Protein 8DJ2 (pdb70)

Structure (mmCIF, N/CA/C/O backbone):
data_8DJ2
#
_entry.id   8DJ2
#
_cell.length_a   91.050
_cell.length_b   91.050
_cell.length_c   88.752
_cell.angle_alpha   90.000
_cell.angle_beta   90.000
_cell.angle_gamma   90.000
#
_symmetry.space_group_name_H-M   'P 43 21 2'
#
loop_
_entity.id
_entity.type
_entity.pdbx_description
1 polymer Adhesin
2 non-polymer GLYCEROL
3 non-polymer 'CALCIUM ION'
4 water water
#
loop_
_atom_site.group_PDB
_atom_site.id
_atom_site.type_symbol
_atom_site.label_atom_id
_atom_site.label_alt_id
_atom_site.label_comp_id
_atom_site.label_asym_id
_atom_site.label_entity_id
_atom_site.label_seq_id
_atom_site.pdbx_PDB_ins_code
_atom_site.Cartn_x
_atom_site.Cartn_y
_atom_site.Cartn_z
_atom_site.occupancy
_atom_site.B_iso_or_equiv
_atom_site.auth_seq_id
_atom_site.auth_comp_id
_atom_site.auth_asym_id
_atom_site.auth_atom_id
_atom_site.pdbx_PDB_model_num
ATOM 1 N N . PRO A 1 9 ? 2.886 48.965 20.935 1.000 54.320 772 PRO A N 1
ATOM 2 C CA . PRO A 1 9 ? 3.335 48.038 19.882 1.000 49.700 772 PRO A CA 1
ATOM 3 C C . PRO A 1 9 ? 2.852 46.614 20.150 1.000 44.048 772 PRO A C 1
ATOM 4 O O . PRO A 1 9 ? 3.189 46.026 21.176 1.000 49.936 772 PRO A O 1
ATOM 8 N N . LYS A 1 10 ? 2.052 46.081 19.220 1.000 46.152 773 LYS A N 1
ATOM 9 C CA . LYS A 1 10 ? 1.599 44.702 19.284 1.000 51.013 773 LYS A CA 1
ATOM 10 C C . LYS A 1 10 ? 1.665 44.112 17.879 1.000 47.153 773 LYS A C 1
ATOM 11 O O . LYS A 1 10 ? 0.975 44.560 16.965 1.000 47.076 773 LYS A O 1
ATOM 17 N N . GLY A 1 11 ? 2.537 43.116 17.720 1.000 43.011 774 GLY A N 1
ATOM 18 C CA . GLY A 1 11 ? 2.819 42.546 16.414 1.000 44.517 774 GLY A CA 1
ATOM 19 C C . GLY A 1 11 ? 2.439 41.070 16.347 1.000 45.066 774 GLY A C 1
ATOM 20 O O . GLY A 1 11 ? 1.844 40.529 17.279 1.000 43.957 774 GLY A O 1
ATOM 21 N N . LYS A 1 12 ? 2.766 40.450 15.213 1.000 38.807 775 LYS A N 1
ATOM 22 C CA . LYS A 1 12 ? 2.509 39.036 15.011 1.000 38.962 775 LYS A CA 1
ATOM 23 C C . LYS A 1 12 ? 3.681 38.481 14.209 1.000 41.642 775 LYS A C 1
ATOM 24 O O . LYS A 1 12 ? 4.211 39.188 13.351 1.000 42.974 775 LYS A O 1
ATOM 26 N N . LEU A 1 13 ? 4.103 37.256 14.553 1.000 33.762 776 LEU A N 1
ATOM 27 C CA . LEU A 1 13 ? 5.028 36.492 13.724 1.000 31.709 776 LEU A CA 1
ATOM 28 C C . LEU A 1 13 ? 4.286 35.308 13.109 1.000 34.106 776 LEU A C 1
ATOM 29 O O . LEU A 1 13 ? 3.503 34.654 13.802 1.000 38.253 776 LEU A O 1
ATOM 34 N N . ALA A 1 14 ? 4.527 35.086 11.807 1.000 31.574 777 ALA A N 1
ATOM 35 C CA . ALA A 1 14 ? 4.245 33.821 11.147 1.000 33.234 777 ALA A CA 1
ATOM 36 C C . ALA A 1 14 ? 5.572 33.235 10.677 1.000 29.237 777 ALA A C 1
ATOM 37 O O . ALA A 1 14 ? 6.534 33.976 10.469 1.000 35.000 777 ALA A O 1
ATOM 39 N N . THR A 1 15 ? 5.622 31.906 10.539 1.000 30.819 778 THR A N 1
ATOM 40 C CA . THR A 1 15 ? 6.866 31.261 10.156 1.000 28.664 778 THR A CA 1
ATOM 41 C C . THR A 1 15 ? 6.604 30.234 9.063 1.000 33.165 778 THR A C 1
ATOM 42 O O . THR A 1 15 ? 5.534 29.624 9.006 1.000 32.012 778 THR A O 1
ATOM 46 N N . THR A 1 16 ? 7.602 30.064 8.200 1.000 29.325 779 THR A N 1
ATOM 47 C CA . THR A 1 16 ? 7.594 29.025 7.190 1.000 29.810 779 THR A CA 1
ATOM 48 C C . THR A 1 16 ? 8.972 28.388 7.152 1.000 25.868 779 THR A C 1
ATOM 49 O O . THR A 1 16 ? 9.949 29.050 6.781 1.000 29.840 779 THR A O 1
ATOM 53 N N . VAL A 1 17 ? 9.040 27.111 7.535 1.000 24.521 780 VAL A N 1
ATOM 54 C CA . VAL A 1 17 ? 10.297 26.376 7.509 1.000 24.600 780 VAL A CA 1
ATOM 55 C C . VAL A 1 17 ? 10.602 25.952 6.070 1.000 23.237 780 VAL A C 1
ATOM 56 O O . VAL A 1 17 ? 9.696 25.740 5.256 1.000 25.908 780 VAL A O 1
ATOM 60 N N . SER A 1 18 ? 11.912 25.836 5.793 1.000 23.249 781 SER A N 1
ATOM 61 C CA . SER A 1 18 ? 12.452 25.466 4.499 1.000 23.624 781 SER A CA 1
ATOM 62 C C . SER A 1 18 ? 13.530 24.413 4.735 1.000 22.700 781 SER A C 1
ATOM 63 O O . SER A 1 18 ? 14.334 24.593 5.643 1.000 23.753 781 SER A O 1
ATOM 66 N N . VAL A 1 19 ? 13.534 23.321 3.956 1.000 23.557 782 VAL A N 1
ATOM 67 C CA . VAL A 1 19 ? 14.628 22.356 3.983 1.000 24.396 782 VAL A CA 1
ATOM 68 C C . VAL A 1 19 ? 15.026 22.065 2.539 1.000 27.429 782 VAL A C 1
ATOM 69 O O . VAL A 1 19 ? 14.176 21.718 1.721 1.000 35.747 782 VAL A O 1
ATOM 73 N N . GLY A 1 20 ? 16.322 22.222 2.242 1.000 33.126 783 GLY A N 1
ATOM 74 C CA . GLY A 1 20 ? 16.841 22.037 0.895 1.000 39.303 783 GLY A CA 1
ATOM 75 C C . GLY A 1 20 ? 16.199 22.991 -0.110 1.000 34.705 783 GLY A C 1
ATOM 76 O O . GLY A 1 20 ? 16.059 22.655 -1.284 1.000 51.527 783 GLY A O 1
ATOM 77 N N . GLY A 1 21 ? 15.789 24.173 0.363 1.000 38.888 784 GLY A N 1
ATOM 78 C CA . GLY A 1 21 ? 15.106 25.139 -0.478 1.000 39.468 784 GLY A CA 1
ATOM 79 C C . GLY A 1 21 ? 13.637 24.795 -0.724 1.000 41.332 784 GLY A C 1
ATOM 80 O O . GLY A 1 21 ? 12.983 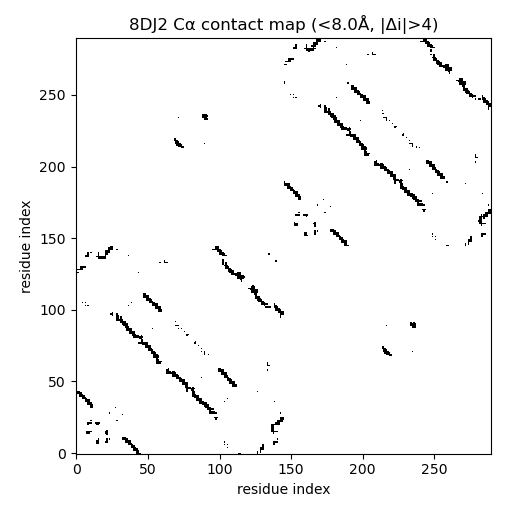25.467 -1.511 1.000 44.481 784 GLY A O 1
ATOM 81 N N . VAL A 1 22 ? 13.117 23.736 -0.084 1.000 36.402 785 VAL A N 1
ATOM 82 C CA . VAL A 1 22 ? 11.700 23.420 -0.193 1.000 37.086 785 VAL A CA 1
ATOM 83 C C . VAL A 1 22 ? 10.963 24.054 0.983 1.000 35.940 785 VAL A C 1
ATOM 84 O O . VAL A 1 22 ? 11.246 23.713 2.131 1.000 32.567 785 VAL A O 1
ATOM 88 N N . LYS A 1 23 ? 9.989 24.927 0.683 1.000 37.857 786 LYS A N 1
ATOM 89 C CA . LYS A 1 23 ? 9.166 25.543 1.715 1.000 40.176 786 LYS A CA 1
ATOM 90 C C . LYS A 1 23 ? 8.081 24.574 2.169 1.000 38.337 786 LYS A C 1
ATOM 91 O O . LYS A 1 23 ? 7.452 23.919 1.344 1.000 45.098 786 LYS A O 1
ATOM 97 N N . ALA A 1 24 ? 7.873 24.509 3.487 1.000 38.270 787 ALA A N 1
ATOM 98 C CA . ALA A 1 24 ? 6.756 23.772 4.045 1.000 37.686 787 ALA A CA 1
ATOM 99 C C . ALA A 1 24 ? 5.476 24.372 3.487 1.000 55.536 787 ALA A C 1
ATOM 100 O O . ALA A 1 24 ? 5.343 25.599 3.429 1.000 45.039 787 ALA A O 1
ATOM 102 N N . SER A 1 25 ? 4.575 23.475 3.066 1.000 63.274 788 SER A N 1
ATOM 103 C CA . SER A 1 25 ? 3.309 23.857 2.473 1.000 55.172 788 SER A CA 1
ATOM 104 C C . SER A 1 25 ? 2.254 23.951 3.575 1.000 58.463 788 SER A C 1
ATOM 105 O O . SER A 1 25 ? 2.347 23.264 4.621 1.000 59.472 788 SER A O 1
ATOM 108 N N . VAL A 1 26 ? 1.273 24.831 3.318 1.000 46.447 789 VAL A N 1
ATOM 109 C CA . VAL A 1 26 ? 0.306 25.268 4.314 1.000 63.747 789 VAL A CA 1
ATOM 110 C C . VAL A 1 26 ? -0.324 24.048 4.973 1.000 54.184 789 VAL A C 1
ATOM 111 O O . VAL A 1 26 ? -0.644 24.077 6.161 1.000 66.066 789 VAL A O 1
ATOM 115 N N . GLY A 1 27 ? -0.499 22.981 4.191 1.000 41.185 790 GLY A N 1
ATOM 116 C CA . GLY A 1 27 ? -1.123 21.787 4.721 1.000 46.899 790 GLY A CA 1
ATOM 117 C C . GLY A 1 27 ? -0.248 20.540 4.645 1.000 47.527 790 GLY A C 1
ATOM 118 O O . GLY A 1 27 ? -0.789 19.450 4.777 1.000 42.942 790 GLY A O 1
ATOM 119 N N . GLY A 1 28 ? 1.082 20.683 4.498 1.000 51.024 791 GLY A N 1
ATOM 120 C CA . GLY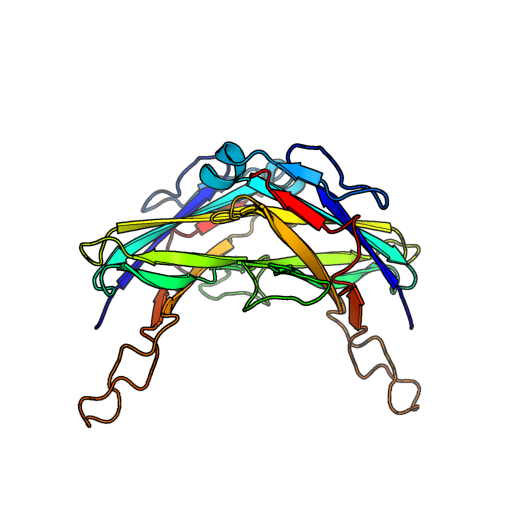 A 1 28 ? 1.900 19.535 4.124 1.000 49.610 791 GLY A CA 1
ATOM 121 C C . GLY A 1 28 ? 3.295 19.480 4.757 1.000 43.175 791 GLY A C 1
ATOM 122 O O . GLY A 1 28 ? 4.002 18.476 4.568 1.000 44.411 791 GLY A O 1
ATOM 123 N N . GLY A 1 29 ? 3.693 20.514 5.515 1.000 53.700 792 GLY A N 1
ATOM 124 C CA . GLY A 1 29 ? 5.067 20.572 6.006 1.000 51.631 792 GLY A CA 1
ATOM 125 C C . GLY A 1 29 ? 6.067 20.434 4.861 1.000 47.187 792 GLY A C 1
ATOM 126 O O . GLY A 1 29 ? 5.750 20.675 3.695 1.000 39.285 792 GLY A O 1
ATOM 127 N N . VAL A 1 30 ? 7.304 20.081 5.207 1.000 32.025 793 VAL A N 1
ATOM 128 C CA . VAL A 1 30 ? 8.284 19.701 4.208 1.000 28.723 793 VAL A CA 1
ATOM 129 C C . VAL A 1 30 ? 8.831 18.327 4.590 1.000 26.030 793 VAL A C 1
ATOM 130 O O . VAL A 1 30 ? 9.122 18.080 5.759 1.000 26.053 793 VAL A O 1
ATOM 134 N N . ARG A 1 31 ? 8.927 17.442 3.594 1.000 27.067 794 ARG A N 1
ATOM 135 C CA . ARG A 1 31 ? 9.363 16.070 3.835 1.000 27.201 794 ARG A CA 1
ATOM 136 C C . ARG A 1 31 ? 10.838 15.921 3.481 1.000 27.009 794 ARG A C 1
ATOM 137 O O . ARG A 1 31 ? 11.308 16.477 2.483 1.000 29.074 794 ARG A O 1
ATOM 145 N N . VAL A 1 32 ? 11.544 15.156 4.319 1.000 27.912 795 VAL A N 1
ATOM 146 C CA . VAL A 1 32 ? 12.910 14.747 4.038 1.000 24.967 795 VAL A CA 1
ATOM 147 C C . VAL A 1 32 ? 12.999 13.225 4.151 1.000 25.274 795 VAL A C 1
ATOM 148 O O . VAL A 1 32 ? 12.305 12.613 4.959 1.000 28.599 795 VAL A O 1
ATOM 152 N N . THR A 1 33 ? 13.856 12.630 3.320 1.000 25.566 796 THR A N 1
ATOM 153 C CA . THR A 1 33 ? 14.066 11.193 3.346 1.000 26.104 796 THR A CA 1
ATOM 154 C C . THR A 1 33 ? 14.901 10.845 4.574 1.000 26.412 796 THR A C 1
ATOM 155 O O . THR A 1 33 ? 15.598 11.696 5.123 1.000 26.942 796 THR A O 1
ATOM 159 N N . SER A 1 34 ? 14.814 9.580 4.993 1.000 26.316 797 SER A N 1
ATOM 160 C CA A SER A 1 34 ? 15.618 9.059 6.086 0.500 26.233 797 SER A CA 1
ATOM 161 C CA B SER A 1 34 ? 15.618 9.070 6.090 0.500 26.006 797 SER A CA 1
ATOM 162 C C . SER A 1 34 ? 17.106 9.257 5.794 1.000 26.416 797 SER A C 1
ATOM 163 O O . SER A 1 34 ? 17.870 9.621 6.685 1.000 27.231 797 SER A O 1
ATOM 168 N N . ALA A 1 35 ? 17.512 9.002 4.540 1.000 26.507 798 ALA A N 1
ATOM 169 C CA . ALA A 1 35 ? 18.909 9.133 4.137 1.000 25.319 798 ALA A CA 1
ATOM 170 C C . ALA A 1 35 ? 19.367 10.589 4.224 1.000 25.121 798 ALA A C 1
ATOM 171 O O . ALA A 1 35 ? 20.501 10.858 4.611 1.000 26.323 798 ALA A O 1
ATOM 173 N N . GLN A 1 36 ? 18.490 11.530 3.864 1.000 25.189 799 GLN A N 1
ATOM 174 C CA . GLN A 1 36 ? 18.824 12.949 3.947 1.000 22.148 799 GLN A CA 1
ATOM 175 C C . GLN A 1 36 ? 19.018 13.343 5.409 1.000 22.785 799 GLN A C 1
ATOM 176 O O . GLN A 1 36 ? 19.955 14.064 5.737 1.000 24.751 799 GLN A O 1
ATOM 182 N N . ALA A 1 37 ? 18.123 12.877 6.288 1.000 23.338 800 ALA A N 1
ATOM 183 C CA . ALA A 1 37 ? 18.235 13.132 7.719 1.000 23.003 800 ALA A CA 1
ATOM 184 C C . ALA A 1 37 ? 19.582 12.621 8.238 1.000 26.004 800 ALA A C 1
ATOM 185 O O . ALA A 1 37 ? 20.261 13.285 9.020 1.000 24.126 800 ALA A O 1
ATOM 187 N N . GLY A 1 38 ? 19.981 11.430 7.786 1.000 27.003 801 GLY A N 1
ATOM 188 C CA . GLY A 1 38 ? 21.242 10.858 8.215 1.000 25.506 801 GLY A CA 1
ATOM 189 C C . GLY A 1 38 ? 22.442 11.668 7.740 1.000 25.091 801 GLY A C 1
ATOM 190 O O . GLY A 1 38 ? 23.447 11.696 8.438 1.000 30.625 801 GLY A O 1
ATOM 191 N N . ALA A 1 39 ? 22.337 12.263 6.545 1.000 23.416 802 ALA A N 1
ATOM 192 C CA . ALA A 1 39 ? 23.407 13.052 5.950 1.000 24.103 802 ALA A CA 1
ATOM 193 C C . ALA A 1 39 ? 23.471 14.460 6.536 1.000 25.568 802 ALA A C 1
ATOM 194 O O . ALA A 1 39 ? 24.482 15.139 6.373 1.000 30.198 802 ALA A O 1
ATOM 196 N N . GLY A 1 40 ? 22.387 14.907 7.176 1.000 24.689 803 GLY A N 1
ATOM 197 C CA . GLY A 1 40 ? 22.257 16.297 7.593 1.000 24.019 803 GLY A CA 1
ATOM 198 C C . GLY A 1 40 ? 21.484 17.099 6.550 1.000 23.123 803 GLY A C 1
ATOM 199 O O . GLY A 1 40 ? 21.648 16.873 5.345 1.000 24.212 803 GLY A O 1
ATOM 200 N N . VAL A 1 41 ? 20.637 18.024 7.020 1.000 23.943 804 VAL A N 1
ATOM 201 C CA . VAL A 1 41 ? 19.825 18.832 6.123 1.000 23.656 804 VAL A CA 1
ATOM 202 C C . VAL A 1 41 ? 19.946 20.310 6.494 1.000 22.859 804 VAL A C 1
ATOM 203 O O . VAL A 1 41 ? 19.998 20.674 7.673 1.000 24.352 804 VAL A O 1
ATOM 207 N N . ASP A 1 42 ? 19.964 21.148 5.450 1.000 24.632 805 ASP A N 1
ATOM 208 C CA . ASP A 1 42 ? 20.004 22.593 5.601 1.000 23.675 805 ASP A CA 1
ATOM 209 C C . ASP A 1 42 ? 18.597 23.092 5.917 1.000 23.425 805 ASP A C 1
ATOM 210 O O . ASP A 1 42 ? 17.686 22.912 5.111 1.000 27.091 805 ASP A O 1
ATOM 215 N N . VAL A 1 43 ? 18.435 23.712 7.094 1.000 23.771 806 VAL A N 1
ATOM 216 C CA . VAL A 1 43 ? 17.134 24.192 7.534 1.000 21.719 806 VAL A CA 1
ATOM 217 C C . VAL A 1 43 ? 17.180 25.715 7.586 1.000 22.002 806 VAL A C 1
ATOM 218 O O . VAL A 1 43 ? 18.140 26.306 8.088 1.000 22.607 806 VAL A O 1
ATOM 222 N N . ALA A 1 44 ? 16.123 26.340 7.056 1.000 23.009 807 ALA A N 1
ATOM 223 C CA . ALA A 1 44 ? 15.964 27.779 7.147 1.000 22.102 807 ALA A CA 1
ATOM 224 C C . ALA A 1 44 ? 14.537 28.064 7.598 1.000 25.071 807 ALA A C 1
ATOM 225 O O . ALA A 1 44 ? 13.699 27.163 7.570 1.000 24.170 807 ALA A O 1
ATOM 227 N N . ASP A 1 45 ? 14.288 29.307 8.035 1.000 24.927 808 ASP A N 1
ATOM 228 C CA . ASP A 1 45 ? 12.949 29.676 8.463 1.000 26.938 808 ASP A CA 1
ATOM 229 C C . ASP A 1 45 ? 12.703 31.119 8.052 1.000 29.364 808 ASP A C 1
ATOM 230 O O . ASP A 1 45 ? 13.482 31.984 8.412 1.000 33.004 808 ASP A O 1
ATOM 235 N N . THR A 1 46 ? 11.604 31.364 7.329 1.000 25.469 809 THR A N 1
ATOM 236 C CA . THR A 1 46 ? 11.215 32.710 6.967 1.000 25.531 809 THR A CA 1
ATOM 237 C C . THR A 1 46 ? 10.146 33.180 7.943 1.000 25.679 809 THR A C 1
ATOM 238 O O . THR A 1 46 ? 9.088 32.552 8.065 1.000 25.974 809 THR A O 1
ATOM 242 N N . ILE A 1 47 ? 10.455 34.295 8.616 1.000 24.780 810 ILE A N 1
ATOM 243 C CA . ILE A 1 47 ? 9.558 34.933 9.560 1.000 24.119 810 ILE A CA 1
ATOM 244 C C . ILE A 1 47 ? 8.857 36.068 8.832 1.000 25.512 810 ILE A C 1
ATOM 245 O O . ILE A 1 47 ? 9.519 36.985 8.366 1.000 25.651 810 ILE A O 1
ATOM 250 N N . ALA A 1 48 ? 7.525 35.978 8.733 1.000 27.043 811 ALA A N 1
ATOM 251 C CA . ALA A 1 48 ? 6.706 37.093 8.297 1.000 28.671 811 ALA A CA 1
ATOM 252 C C . ALA A 1 48 ? 6.216 37.816 9.545 1.000 29.848 811 ALA A C 1
ATOM 253 O O . ALA A 1 48 ? 5.470 37.241 10.343 1.000 31.172 811 ALA A O 1
ATOM 255 N N . TYR A 1 49 ? 6.636 39.077 9.692 1.000 28.801 812 TYR A N 1
ATOM 256 C CA . TYR A 1 49 ? 6.317 39.858 10.871 1.000 29.502 812 TYR A CA 1
ATOM 257 C C . TYR A 1 49 ? 5.442 41.039 10.459 1.000 31.989 812 TYR A C 1
ATOM 258 O O . TYR A 1 49 ? 5.490 41.503 9.318 1.000 30.959 812 TYR A O 1
ATOM 267 N N . THR A 1 50 ? 4.625 41.465 11.417 1.000 36.248 813 THR A N 1
ATOM 268 C CA . THR A 1 50 ? 3.797 42.654 11.281 1.000 35.952 813 THR A CA 1
ATOM 269 C C . THR A 1 50 ? 3.737 43.348 12.638 1.000 37.152 813 THR A C 1
ATOM 270 O O . THR A 1 50 ? 3.932 42.697 13.678 1.000 38.829 813 THR A O 1
ATOM 274 N N . GLY A 1 51 ? 3.454 44.662 12.618 1.000 33.241 814 GLY A N 1
ATOM 275 C CA . GLY A 1 51 ? 3.252 45.418 13.843 1.000 43.510 814 GLY A CA 1
ATOM 276 C C . GLY A 1 51 ? 4.493 45.500 14.731 1.000 36.067 814 GLY A C 1
ATOM 277 O O . GLY A 1 51 ? 4.370 45.646 15.945 1.000 34.047 814 GLY A O 1
ATOM 278 N N . LEU A 1 52 ? 5.683 45.424 14.122 1.000 31.566 815 LEU A N 1
ATOM 279 C CA . LEU A 1 52 ? 6.919 45.736 14.822 1.000 31.465 815 LEU A CA 1
ATOM 280 C C . LEU A 1 52 ? 7.212 47.218 14.622 1.000 34.813 815 LEU A C 1
ATOM 281 O O . LEU A 1 52 ? 6.558 47.862 13.803 1.000 35.909 815 LEU A O 1
ATOM 286 N N . VAL A 1 53 ? 8.195 47.738 15.367 1.000 32.143 816 VAL A N 1
ATOM 287 C CA . VAL A 1 53 ? 8.538 49.153 15.325 1.000 33.497 816 VAL A CA 1
ATOM 288 C C . VAL A 1 53 ? 9.520 49.393 14.181 1.000 32.148 816 VAL A C 1
ATOM 289 O O . VAL A 1 53 ? 10.572 48.752 14.112 1.000 32.923 816 VAL A O 1
ATOM 293 N N . ALA A 1 54 ? 9.172 50.338 13.296 1.000 33.224 817 ALA A N 1
ATOM 294 C CA . ALA A 1 54 ? 9.926 50.571 12.074 1.000 32.576 817 ALA A CA 1
ATOM 295 C C . ALA A 1 54 ? 11.382 50.912 12.394 1.000 32.342 817 ALA A C 1
ATOM 296 O O . ALA A 1 54 ? 11.670 51.767 13.238 1.000 36.538 817 ALA A O 1
ATOM 298 N N . GLY A 1 55 ? 12.288 50.206 11.706 1.000 38.421 818 GLY A N 1
ATOM 299 C CA . GLY A 1 55 ? 13.715 50.461 11.762 1.000 33.465 818 GLY A CA 1
ATOM 300 C C . GLY A 1 55 ? 14.402 49.932 13.021 1.000 30.267 818 GLY A C 1
ATOM 301 O O . GLY A 1 55 ? 15.607 50.116 13.170 1.000 32.026 818 GLY A O 1
ATOM 302 N N . GLU A 1 56 ? 13.656 49.268 13.916 1.000 29.936 819 GLU A N 1
ATOM 303 C CA . GLU A 1 56 ? 14.213 48.833 15.190 1.000 31.916 819 GLU A CA 1
ATOM 304 C C . GLU A 1 56 ? 14.843 47.445 15.055 1.000 29.116 819 GLU A C 1
ATOM 305 O O . GLU A 1 56 ? 14.422 46.635 14.235 1.000 27.982 819 GLU A O 1
ATOM 311 N N . ALA A 1 57 ? 15.872 47.206 15.877 1.000 26.601 820 ALA A N 1
ATOM 312 C CA . ALA A 1 57 ? 16.607 45.954 15.912 1.000 29.143 820 ALA A CA 1
ATOM 313 C C . ALA A 1 57 ? 15.888 44.975 16.833 1.000 30.295 820 ALA A C 1
ATOM 314 O O . ALA A 1 57 ? 15.440 45.363 17.914 1.000 29.088 820 ALA A O 1
ATOM 316 N N . TYR A 1 58 ? 15.802 43.714 16.381 1.000 26.245 821 TYR A N 1
ATOM 317 C CA . TYR A 1 58 ? 15.191 42.635 17.140 1.000 25.984 821 TYR A CA 1
ATOM 318 C C . TYR A 1 58 ? 16.173 41.479 17.201 1.000 24.861 821 TYR A C 1
ATOM 319 O O . TYR A 1 58 ? 16.762 41.116 16.184 1.000 27.325 821 TYR A O 1
ATOM 328 N N . SER A 1 59 ? 16.355 40.950 18.414 1.000 25.048 822 SER A N 1
ATOM 329 C CA . SER A 1 59 ? 17.080 39.712 18.614 1.000 23.300 822 SER A CA 1
ATOM 330 C C . SER A 1 59 ? 16.098 38.560 18.420 1.000 24.615 822 SER A C 1
ATOM 331 O O . SER A 1 59 ? 15.087 38.476 19.122 1.000 28.011 822 SER A O 1
ATOM 334 N N . VAL A 1 60 ? 16.383 37.723 17.419 1.000 23.566 823 VAL A N 1
ATOM 335 C CA . VAL A 1 60 ? 15.497 36.639 17.038 1.000 22.294 823 VAL A CA 1
ATOM 336 C C . VAL A 1 60 ? 16.168 35.313 17.384 1.000 23.888 823 VAL A C 1
ATOM 337 O O . VAL A 1 60 ? 17.265 35.040 16.907 1.000 26.005 823 VAL A O 1
ATOM 341 N N . SER A 1 61 ? 15.482 34.528 18.224 1.000 23.945 824 SER A N 1
ATOM 342 C CA A SER A 1 61 ? 15.917 33.193 18.587 0.500 22.966 824 SER A CA 1
ATOM 343 C CA B SER A 1 61 ? 15.907 33.192 18.603 0.500 23.211 824 SER A CA 1
ATOM 344 C C . SER A 1 61 ? 14.946 32.176 17.998 1.000 24.863 824 SER A C 1
ATOM 345 O O . SER A 1 61 ? 13.751 32.228 18.282 1.000 25.492 824 SER A O 1
ATOM 350 N N . GLY A 1 62 ? 15.480 31.263 17.182 1.000 25.515 825 GLY A N 1
ATOM 351 C CA . GLY A 1 62 ? 14.717 30.171 16.609 1.000 25.295 825 GLY A CA 1
ATOM 352 C C . GLY A 1 62 ? 15.193 28.833 17.169 1.000 23.656 825 GLY A C 1
ATOM 353 O O . GLY A 1 62 ? 16.380 28.644 17.392 1.000 25.303 825 GLY A O 1
ATOM 354 N N . SER A 1 63 ? 14.236 27.947 17.461 1.000 24.532 826 SER A N 1
ATOM 355 C CA . SER A 1 63 ? 14.518 26.606 17.937 1.000 26.842 826 SER A CA 1
ATOM 356 C C . SER A 1 63 ? 13.782 25.606 17.057 1.000 25.799 826 SER A C 1
ATOM 357 O O . SER A 1 63 ? 12.637 25.836 16.688 1.000 26.628 826 SER A O 1
ATOM 360 N N . LEU A 1 64 ? 14.441 24.477 16.780 1.000 25.605 827 LEU A N 1
ATOM 361 C CA . LEU A 1 64 ? 13.821 23.332 16.136 1.000 24.438 827 LEU A CA 1
ATOM 362 C C . LEU A 1 64 ? 13.621 22.253 17.200 1.000 23.891 827 LEU A C 1
ATOM 363 O O . LEU A 1 64 ? 14.590 21.781 17.810 1.000 29.298 827 LEU A O 1
ATOM 368 N N . PHE A 1 65 ? 12.352 21.889 17.430 1.000 25.538 828 PHE A N 1
ATOM 369 C CA . PHE A 1 65 ? 11.987 20.916 18.448 1.000 24.710 828 PHE A CA 1
ATOM 370 C C . PHE A 1 65 ? 11.381 19.680 17.799 1.000 23.740 828 PHE A C 1
ATOM 371 O O . PHE A 1 65 ? 10.571 19.794 16.879 1.000 25.764 828 PHE A O 1
ATOM 379 N N . GLU A 1 66 ? 11.742 18.507 18.325 1.000 25.596 829 GLU A N 1
ATOM 380 C CA . GLU A 1 66 ? 10.966 17.303 18.082 1.000 26.140 829 GLU A CA 1
ATOM 381 C C . GLU A 1 66 ? 9.552 17.526 18.619 1.000 24.862 829 GLU A C 1
ATOM 382 O O . GLU A 1 66 ? 9.381 18.069 19.710 1.000 25.713 829 GLU A O 1
ATOM 388 N N . VAL A 1 67 ? 8.548 17.128 17.829 1.000 26.608 830 VAL A N 1
ATOM 389 C CA . VAL A 1 67 ? 7.146 17.238 18.220 1.000 26.264 830 VAL A CA 1
ATOM 390 C C . VAL A 1 67 ? 6.522 15.846 18.164 1.000 28.365 830 VAL A C 1
ATOM 391 O O . VAL A 1 67 ? 6.652 15.149 17.162 1.000 29.312 830 VAL A O 1
ATOM 395 N N . ALA A 1 68 ? 5.800 15.473 19.226 1.000 28.346 831 ALA A N 1
ATOM 396 C CA . ALA A 1 68 ? 4.993 14.269 19.204 1.000 26.587 831 ALA A CA 1
ATOM 397 C C . ALA A 1 68 ? 3.733 14.509 20.032 1.000 27.960 831 ALA A C 1
ATOM 398 O O . ALA A 1 68 ? 3.785 15.107 21.112 1.000 29.482 831 ALA A O 1
ATOM 400 N N . ASP A 1 69 ? 2.595 14.056 19.488 1.000 26.287 832 ASP A N 1
ATOM 401 C CA . ASP A 1 69 ? 1.311 14.127 20.173 1.000 26.008 832 ASP A CA 1
ATOM 402 C C . ASP A 1 69 ? 1.007 15.575 20.563 1.000 27.538 832 ASP A C 1
ATOM 403 O O . ASP A 1 69 ? 0.443 15.848 21.623 1.000 25.596 832 ASP A O 1
ATOM 408 N N . GLY A 1 70 ? 1.417 16.501 19.690 1.000 29.228 833 GLY A N 1
ATOM 409 C CA . GLY A 1 70 ? 1.049 17.896 19.803 1.000 27.056 833 GLY A CA 1
ATOM 410 C C . GLY A 1 70 ? 1.888 18.683 20.812 1.000 28.987 833 GLY A C 1
ATOM 411 O O . GLY A 1 70 ? 1.543 19.821 21.123 1.000 32.301 833 GLY A O 1
ATOM 412 N N . ARG A 1 71 ? 2.985 18.089 21.297 1.000 29.241 834 ARG A N 1
ATOM 413 C CA . ARG A 1 71 ? 3.886 18.740 22.236 1.000 29.835 834 ARG A CA 1
ATOM 414 C C . ARG A 1 71 ? 5.324 18.642 21.740 1.000 27.901 834 ARG A C 1
ATOM 415 O O . ARG A 1 71 ? 5.689 17.650 21.097 1.000 33.233 834 ARG A O 1
ATOM 423 N N . THR A 1 72 ? 6.153 19.619 22.130 1.000 26.567 835 THR A N 1
ATOM 424 C CA . THR A 1 72 ? 7.588 19.502 21.944 1.000 27.153 835 THR A CA 1
ATOM 425 C C . THR A 1 72 ? 8.124 18.427 22.888 1.000 27.461 835 THR A C 1
ATOM 426 O O . THR A 1 72 ? 7.613 18.233 23.993 1.000 31.452 835 THR A O 1
ATOM 430 N N . VAL A 1 73 ? 9.160 17.729 22.420 1.000 32.714 836 VAL A N 1
ATOM 431 C CA . VAL A 1 73 ? 9.773 16.641 23.162 1.000 33.861 836 VAL A CA 1
ATOM 432 C C . VAL A 1 73 ? 11.233 16.999 23.437 1.000 35.000 836 VAL A C 1
ATOM 433 O O . VAL A 1 73 ? 12.044 17.048 22.515 1.000 35.443 836 VAL A O 1
ATOM 437 N N . GLY A 1 74 ? 11.549 17.255 24.712 1.000 36.171 837 GLY A N 1
ATOM 438 C CA . GLY A 1 74 ? 12.921 17.475 25.141 1.000 36.918 837 GLY A CA 1
ATOM 439 C C . GLY A 1 74 ? 13.427 18.860 24.751 1.000 35.829 837 GLY A C 1
ATOM 440 O O . GLY A 1 74 ? 12.647 19.744 24.384 1.000 36.032 837 GLY A O 1
ATOM 441 N N . ASP A 1 75 ? 14.748 19.033 24.839 1.000 40.023 838 ASP A N 1
ATOM 442 C CA . ASP A 1 75 ? 15.388 20.289 24.483 1.000 36.615 838 ASP A CA 1
ATOM 443 C C . ASP A 1 75 ? 15.462 20.398 22.964 1.000 31.488 838 ASP A C 1
ATOM 444 O O . ASP A 1 75 ? 15.423 19.391 22.258 1.000 34.187 838 ASP A O 1
ATOM 449 N N . ALA A 1 76 ? 15.548 21.643 22.476 1.000 28.427 839 ALA A N 1
ATOM 450 C CA . ALA A 1 76 ? 15.633 21.904 21.049 1.000 29.081 839 ALA A CA 1
ATOM 451 C C . ALA A 1 76 ? 16.808 21.136 20.450 1.000 27.438 839 ALA A C 1
ATOM 452 O O . ALA A 1 76 ? 17.859 21.000 21.074 1.000 30.103 839 ALA A O 1
ATOM 454 N N . ILE A 1 77 ? 16.609 20.651 19.219 1.000 25.776 840 ILE A N 1
ATOM 455 C CA . ILE A 1 77 ? 17.653 19.986 18.457 1.000 26.297 840 ILE A CA 1
ATOM 456 C C . ILE A 1 77 ? 18.731 21.006 18.098 1.000 25.272 840 ILE A C 1
ATOM 457 O O . ILE A 1 77 ? 19.933 20.714 18.189 1.000 26.122 840 ILE A O 1
ATOM 462 N N . VAL A 1 78 ? 18.284 22.191 17.661 1.000 23.798 841 VAL A N 1
ATOM 463 C CA . VAL A 1 78 ? 19.180 23.315 17.421 1.000 22.289 841 VAL A CA 1
ATOM 464 C C . VAL A 1 78 ? 18.475 24.601 17.837 1.000 25.439 841 VAL A C 1
ATOM 465 O O . VAL A 1 78 ? 17.241 24.687 17.767 1.000 24.131 841 VAL A O 1
ATOM 469 N N . THR A 1 79 ? 19.281 25.587 18.264 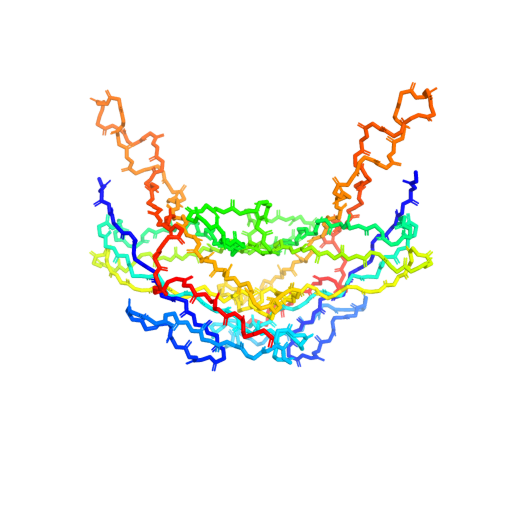1.000 24.781 842 THR A N 1
ATOM 470 C CA A THR A 1 79 ? 18.824 26.956 18.466 0.500 24.062 842 THR A CA 1
ATOM 471 C CA B THR A 1 79 ? 18.798 26.954 18.421 0.500 23.575 842 THR A CA 1
ATOM 472 C C . THR A 1 79 ? 19.769 27.894 17.720 1.000 24.483 842 THR A C 1
ATOM 473 O O . THR A 1 79 ? 20.968 27.632 17.667 1.000 25.395 842 THR A O 1
ATOM 480 N N . LYS A 1 80 ? 19.225 28.961 17.143 1.000 23.318 843 LYS A N 1
ATOM 481 C CA . LYS A 1 80 ? 20.047 30.004 16.563 1.000 23.035 843 LYS A CA 1
ATOM 482 C C . LYS A 1 80 ? 19.487 31.360 16.968 1.000 22.548 843 LYS A C 1
ATOM 483 O O . LYS A 1 80 ? 18.275 31.582 16.896 1.000 25.066 843 LYS A O 1
ATOM 489 N N . THR A 1 81 ? 20.389 32.276 17.337 1.000 23.929 844 THR A N 1
ATOM 490 C CA . THR A 1 81 ? 20.023 33.647 17.639 1.000 23.577 844 THR A CA 1
ATOM 491 C C . THR A 1 81 ? 20.811 34.573 16.717 1.000 23.847 844 THR A C 1
ATOM 492 O O . THR A 1 81 ? 22.000 34.375 16.527 1.000 25.679 844 THR A O 1
ATOM 496 N N . GLU A 1 82 ? 20.118 35.542 16.106 1.000 22.931 845 GLU A N 1
ATOM 497 C CA . GLU A 1 82 ? 20.758 36.613 15.350 1.000 23.088 845 GLU A CA 1
ATOM 498 C C . GLU A 1 82 ? 19.919 37.881 15.467 1.000 23.701 845 GLU A C 1
ATOM 499 O O . GLU A 1 82 ? 18.791 37.846 15.953 1.000 26.065 845 GLU A O 1
ATOM 505 N N . GLN A 1 83 ? 20.479 39.008 15.019 1.000 27.061 846 GLN A N 1
ATOM 506 C CA . GLN A 1 83 ? 19.755 40.266 15.039 1.000 26.408 846 GLN A CA 1
ATOM 507 C C . GLN A 1 83 ? 19.249 40.576 13.634 1.000 22.360 846 GLN A C 1
ATOM 508 O O . GLN A 1 83 ? 19.942 40.343 12.642 1.000 23.940 846 GLN A O 1
ATOM 514 N N . PHE A 1 84 ? 18.011 41.074 13.586 1.000 21.276 847 PHE A N 1
ATOM 515 C CA . PHE A 1 84 ? 17.422 41.624 12.377 1.000 22.041 847 PHE A CA 1
ATOM 516 C C . PHE A 1 84 ? 16.916 43.037 12.654 1.000 22.231 847 PHE A C 1
ATOM 517 O O . PHE A 1 84 ? 16.706 43.415 13.803 1.000 27.243 847 PHE A O 1
ATOM 525 N N . THR A 1 85 ? 16.713 43.792 11.575 1.000 25.328 848 THR A N 1
ATOM 526 C CA . THR A 1 85 ? 16.133 45.122 11.654 1.000 24.689 848 THR A CA 1
ATOM 527 C C . THR A 1 85 ? 14.769 45.096 10.984 1.000 22.542 848 THR A C 1
ATOM 528 O O . THR A 1 85 ? 14.659 44.605 9.862 1.000 21.547 848 THR A O 1
ATOM 532 N N . ALA A 1 86 ? 13.761 45.665 11.666 1.000 23.148 849 ALA A N 1
ATOM 533 C CA . ALA A 1 86 ? 12.422 45.795 11.114 1.000 23.674 849 ALA A CA 1
ATOM 534 C C . ALA A 1 86 ? 12.413 46.820 9.975 1.000 23.251 849 ALA A C 1
ATOM 535 O O . ALA A 1 86 ? 13.095 47.843 10.034 1.000 26.312 849 ALA A O 1
ATOM 537 N N . SER A 1 87 ? 11.620 46.518 8.941 1.000 25.584 850 SER A N 1
ATOM 538 C CA . SER A 1 87 ? 11.408 47.380 7.791 1.000 26.531 850 SER A CA 1
ATOM 539 C C . SER A 1 87 ? 10.852 48.738 8.212 1.000 27.898 850 SER A C 1
ATOM 540 O O . SER A 1 87 ? 10.366 48.908 9.328 1.000 29.062 850 SER A O 1
ATOM 543 N N . ASP A 1 88 ? 10.870 49.676 7.264 1.000 30.754 851 ASP A N 1
ATOM 544 C CA . ASP A 1 88 ? 10.354 51.020 7.486 1.000 32.122 851 ASP A CA 1
ATOM 545 C C . ASP A 1 88 ? 8.846 51.027 7.741 1.000 31.826 851 ASP A C 1
ATOM 546 O O . ASP A 1 88 ? 8.315 52.036 8.210 1.000 39.668 851 ASP A O 1
ATOM 551 N N . SER A 1 89 ? 8.145 49.926 7.416 1.000 29.662 852 SER A N 1
ATOM 552 C CA . SER A 1 89 ? 6.705 49.836 7.624 1.000 29.563 852 SER A CA 1
ATOM 553 C C . SER A 1 89 ? 6.362 49.092 8.914 1.000 33.058 852 SER A C 1
ATOM 554 O O . SER A 1 89 ? 5.205 49.093 9.325 1.000 34.710 852 SER A O 1
ATOM 557 N N . GLY A 1 90 ? 7.343 48.405 9.516 1.000 32.689 853 GLY A N 1
ATOM 558 C CA . GLY A 1 90 ? 7.090 47.599 10.701 1.000 33.257 853 GLY A CA 1
ATOM 559 C C . GLY A 1 90 ? 6.598 46.191 10.352 1.000 32.101 853 GLY A C 1
ATOM 560 O O . GLY A 1 90 ? 6.288 45.406 11.249 1.000 31.013 853 GLY A O 1
ATOM 561 N N . ALA A 1 91 ? 6.513 45.891 9.048 1.000 29.520 854 ALA A N 1
ATOM 562 C CA . ALA A 1 91 ? 6.089 44.587 8.565 1.000 30.537 854 ALA A CA 1
ATOM 563 C C . ALA A 1 91 ? 7.018 44.152 7.436 1.000 28.513 854 ALA A C 1
ATOM 564 O O . ALA A 1 91 ? 7.497 44.967 6.656 1.000 29.418 854 ALA A O 1
ATOM 566 N N . GLY A 1 92 ? 7.269 42.846 7.357 1.000 27.472 855 GLY A N 1
ATOM 567 C CA . GLY A 1 92 ? 8.180 42.329 6.351 1.000 28.021 855 GLY A CA 1
ATOM 568 C C . GLY A 1 92 ? 8.553 40.876 6.621 1.000 25.825 855 GLY A C 1
ATOM 569 O O . GLY A 1 92 ? 7.807 40.136 7.277 1.000 27.605 855 GLY A O 1
ATOM 570 N N . GLU A 1 93 ? 9.719 40.483 6.095 1.000 23.405 856 GLU A N 1
ATOM 571 C CA . GLU A 1 93 ? 10.208 39.123 6.240 1.000 22.107 856 GLU A CA 1
ATOM 572 C C . GLU A 1 93 ? 11.681 39.132 6.621 1.000 23.633 856 GLU A C 1
ATOM 573 O O . GLU A 1 93 ? 12.444 39.971 6.146 1.000 24.077 856 GLU A O 1
ATOM 579 N N . TRP A 1 94 ? 12.033 38.170 7.481 1.000 22.389 857 TRP A N 1
ATOM 580 C CA . TRP A 1 94 ? 13.399 37.856 7.856 1.000 22.180 857 TRP A CA 1
ATOM 581 C C . TRP A 1 94 ? 13.643 36.369 7.608 1.000 23.711 857 TRP A C 1
ATOM 582 O O . TRP A 1 94 ? 12.756 35.563 7.850 1.000 24.254 857 TRP A O 1
ATOM 593 N N . THR A 1 95 ? 14.869 35.995 7.226 1.000 23.493 858 THR A N 1
ATOM 594 C CA . THR A 1 95 ? 15.169 34.592 7.010 1.000 23.078 858 THR A CA 1
ATOM 595 C C . THR A 1 95 ? 16.308 34.163 7.939 1.000 26.463 858 THR A C 1
ATOM 596 O O . THR A 1 95 ? 17.400 34.730 7.885 1.000 23.639 858 THR A O 1
ATOM 600 N N . VAL A 1 96 ? 15.982 33.210 8.822 1.000 25.823 859 VAL A N 1
ATOM 601 C CA . VAL A 1 96 ? 16.915 32.563 9.725 1.000 25.779 859 VAL A CA 1
ATOM 602 C C . VAL A 1 96 ? 17.486 31.346 8.997 1.000 27.512 859 VAL A C 1
ATOM 603 O O . VAL A 1 96 ? 16.748 30.546 8.431 1.000 28.781 859 VAL A O 1
ATOM 607 N N . GLU A 1 97 ? 18.822 31.259 8.958 1.000 26.457 860 GLU A N 1
ATOM 608 C CA . GLU A 1 97 ? 19.505 30.094 8.409 1.000 25.304 860 GLU A CA 1
ATOM 609 C C . GLU A 1 97 ? 20.149 29.339 9.560 1.000 25.534 860 GLU A C 1
ATOM 610 O O . GLU A 1 97 ? 21.054 29.863 10.204 1.000 28.189 860 GLU A O 1
ATOM 616 N N . PHE A 1 98 ? 19.713 28.089 9.778 1.000 25.211 861 PHE A N 1
ATOM 617 C CA . PHE A 1 98 ? 20.217 27.295 10.888 1.000 23.725 861 PHE A CA 1
ATOM 618 C C . PHE A 1 98 ? 21.519 26.583 10.527 1.000 24.116 861 PHE A C 1
ATOM 619 O O . PHE A 1 98 ? 22.177 26.073 11.421 1.000 31.177 861 PHE A O 1
ATOM 627 N N . GLY A 1 99 ? 21.857 26.513 9.233 1.000 26.101 862 GLY A N 1
ATOM 628 C CA . GLY A 1 99 ? 22.934 25.650 8.772 1.000 26.405 862 GLY A CA 1
ATOM 629 C C . GLY A 1 99 ? 22.473 24.198 8.663 1.000 25.368 862 GLY A C 1
ATOM 630 O O . GLY A 1 99 ? 21.277 23.915 8.759 1.000 26.030 862 GLY A O 1
ATOM 631 N N . ARG A 1 100 ? 23.433 23.287 8.480 1.000 27.357 863 ARG A N 1
ATOM 632 C CA . ARG A 1 100 ? 23.151 21.866 8.379 1.000 29.146 863 ARG A CA 1
ATOM 633 C C . ARG A 1 100 ? 22.777 21.352 9.764 1.000 27.845 863 ARG A C 1
ATOM 634 O O . ARG A 1 100 ? 23.500 21.565 10.744 1.000 43.811 863 ARG A O 1
ATOM 642 N N . VAL A 1 101 ? 21.600 20.688 9.823 1.000 23.691 864 VAL A N 1
ATOM 643 C CA . VAL A 1 101 ? 21.073 20.125 11.048 1.000 24.277 864 VAL A CA 1
ATOM 644 C C . VAL A 1 101 ? 21.255 18.614 10.989 1.000 27.011 864 VAL A C 1
ATOM 645 O O . VAL A 1 101 ? 20.800 17.975 10.038 1.000 26.869 864 VAL A O 1
ATOM 649 N N . ALA A 1 102 ? 21.910 18.082 12.025 1.000 26.316 865 ALA A N 1
ATOM 650 C CA . ALA A 1 102 ? 22.179 16.658 12.138 1.000 27.706 865 ALA A CA 1
ATOM 651 C C . ALA A 1 102 ? 21.230 16.002 13.142 1.000 26.506 865 ALA A C 1
ATOM 652 O O . ALA A 1 102 ? 20.634 16.669 13.990 1.000 32.890 865 ALA A O 1
ATOM 654 N N . GLY A 1 103 ? 21.077 14.678 13.019 1.000 28.294 866 GLY A N 1
ATOM 655 C CA . GLY A 1 103 ? 20.463 13.891 14.073 1.000 30.932 866 GLY A CA 1
ATOM 656 C C . GLY A 1 103 ? 18.935 13.832 14.029 1.000 29.432 866 GLY A C 1
ATOM 657 O O . GLY A 1 103 ? 18.350 13.230 14.928 1.000 34.898 866 GLY A O 1
ATOM 658 N N . LEU A 1 104 ? 18.289 14.426 13.009 1.000 28.038 867 LEU A N 1
ATOM 659 C CA . LEU A 1 104 ? 16.858 14.234 12.821 1.000 26.111 867 LEU A CA 1
ATOM 660 C C . LEU A 1 104 ? 16.599 12.755 12.544 1.000 25.510 867 LEU A C 1
ATOM 661 O O . LEU A 1 104 ? 17.344 12.117 11.797 1.000 30.145 867 LEU A O 1
ATOM 666 N N . GLU A 1 105 ? 15.536 12.218 13.150 1.000 26.412 868 GLU A N 1
ATOM 667 C CA . GLU A 1 105 ? 15.349 10.775 13.191 1.000 30.001 868 GLU A CA 1
ATOM 668 C C . GLU A 1 105 ? 14.243 10.363 12.228 1.000 28.102 868 GLU A C 1
ATOM 669 O O . GLU A 1 105 ? 13.204 11.037 12.136 1.000 27.829 868 GLU A O 1
ATOM 675 N N . PRO A 1 106 ? 14.444 9.240 11.500 1.000 31.513 869 PRO A N 1
ATOM 676 C CA . PRO A 1 106 ? 13.391 8.661 10.667 1.000 32.069 869 PRO A CA 1
ATOM 677 C C . PRO A 1 106 ? 12.064 8.503 11.410 1.000 32.549 869 PRO A C 1
ATOM 678 O O . PRO A 1 106 ? 12.027 8.070 12.566 1.000 32.922 869 PRO A O 1
ATOM 682 N N . GLY A 1 107 ? 10.984 8.887 10.723 1.000 30.137 870 GLY A N 1
ATOM 683 C CA . GLY A 1 107 ? 9.630 8.754 11.230 1.000 34.354 870 GLY A CA 1
ATOM 684 C C . GLY A 1 107 ? 9.214 9.811 12.255 1.000 33.630 870 GLY A C 1
ATOM 685 O O . GLY A 1 107 ? 8.106 9.731 12.786 1.000 37.713 870 GLY A O 1
ATOM 686 N N . LYS A 1 108 ? 10.081 10.797 12.525 1.000 28.316 871 LYS A N 1
ATOM 687 C CA . LYS A 1 108 ? 9.792 11.839 13.502 1.000 28.110 871 LYS A CA 1
ATOM 688 C C . LYS A 1 108 ? 9.487 13.164 12.803 1.000 27.540 871 LYS A C 1
ATOM 689 O O . LYS A 1 108 ? 9.762 13.330 11.615 1.000 27.583 871 LYS A O 1
ATOM 695 N N . GLN A 1 109 ? 8.849 14.069 13.553 1.000 27.772 872 GLN A N 1
ATOM 696 C CA A GLN A 1 109 ? 8.455 15.376 13.054 0.250 25.860 872 GLN A CA 1
ATOM 697 C CA B GLN A 1 109 ? 8.464 15.374 13.041 0.250 26.674 872 GLN A CA 1
ATOM 698 C CA C GLN A 1 109 ? 8.482 15.374 13.024 0.500 26.176 872 GLN A CA 1
ATOM 699 C C . GLN A 1 109 ? 9.092 16.442 13.936 1.000 25.527 872 GLN A C 1
ATOM 700 O O . GLN A 1 109 ? 9.242 16.240 15.146 1.000 25.955 872 GLN A O 1
ATOM 716 N N . TYR A 1 110 ? 9.480 17.563 13.317 1.000 28.250 873 TYR A N 1
ATOM 717 C CA . TYR A 1 110 ? 10.143 18.650 14.009 1.000 26.635 873 TYR A CA 1
ATOM 718 C C . TYR A 1 110 ? 9.456 19.959 13.633 1.000 29.829 873 TYR A C 1
ATOM 719 O O . TYR A 1 110 ? 8.973 20.093 12.512 1.000 35.173 873 TYR A O 1
ATOM 728 N N . VAL A 1 111 ? 9.432 20.903 14.577 1.000 28.866 874 VAL A N 1
ATOM 729 C CA . VAL A 1 111 ? 8.751 22.169 14.368 1.000 26.265 874 VAL A CA 1
ATOM 730 C C . VAL A 1 111 ? 9.679 23.322 14.744 1.000 23.768 874 VAL A C 1
ATOM 731 O O . VAL A 1 111 ? 10.392 23.243 15.742 1.000 25.777 874 VAL A O 1
ATOM 735 N N . VAL A 1 112 ? 9.58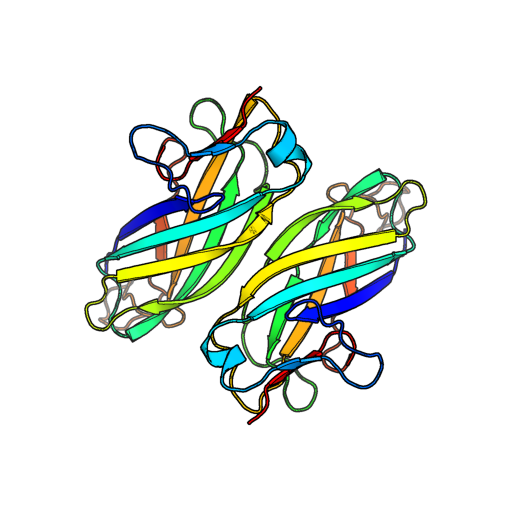8 24.417 13.977 1.000 25.343 875 VAL A N 1
ATOM 736 C CA . VAL A 1 112 ? 10.342 25.624 14.270 1.000 24.486 875 VAL A CA 1
ATOM 737 C C . VAL A 1 112 ? 9.470 26.557 15.109 1.000 25.584 875 VAL A C 1
ATOM 738 O O . VAL A 1 112 ? 8.325 26.852 14.739 1.000 27.895 875 VAL A O 1
ATOM 742 N N . PHE A 1 113 ? 10.054 27.011 16.232 1.000 24.315 876 PHE A N 1
ATOM 743 C CA . PHE A 1 113 ? 9.556 28.112 17.043 1.000 26.509 876 PHE A CA 1
ATOM 744 C C . PHE A 1 113 ? 10.457 29.336 16.852 1.000 25.416 876 PHE A C 1
ATOM 745 O O . PHE A 1 113 ? 11.671 29.170 16.736 1.000 25.441 876 PHE A O 1
ATOM 753 N N . GLU A 1 114 ? 9.876 30.543 16.863 1.000 26.295 877 GLU A N 1
ATOM 754 C CA . GLU A 1 114 ? 10.627 31.788 16.757 1.000 26.539 877 GLU A CA 1
ATOM 755 C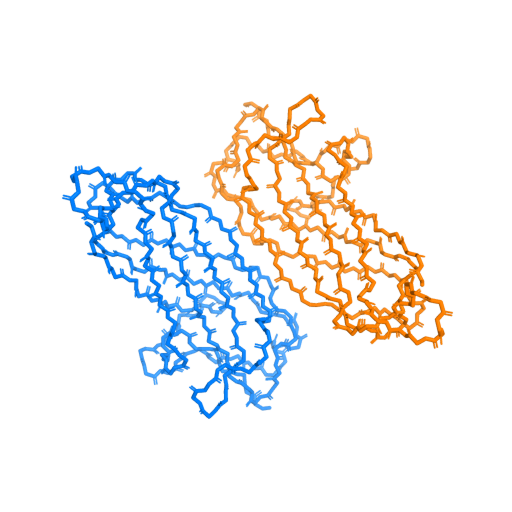 C . GLU A 1 114 ? 10.134 32.798 17.796 1.000 28.825 877 GLU A C 1
ATOM 756 O O . GLU A 1 114 ? 8.932 32.873 18.059 1.000 30.142 877 GLU A O 1
ATOM 762 N N . THR A 1 115 ? 11.082 33.543 18.382 1.000 29.046 878 THR A N 1
ATOM 763 C CA . THR A 1 115 ? 10.807 34.647 19.290 1.000 30.294 878 THR A CA 1
ATOM 764 C C . THR A 1 115 ? 11.629 35.861 18.859 1.000 28.659 878 THR A C 1
ATOM 765 O O . THR A 1 115 ? 12.835 35.750 18.686 1.000 30.244 878 THR A O 1
ATOM 769 N N . ALA A 1 116 ? 10.959 37.012 18.681 1.000 28.278 879 ALA A N 1
ATOM 770 C CA . ALA A 1 116 ? 11.638 38.265 18.383 1.000 28.574 879 ALA A CA 1
ATOM 771 C C . ALA A 1 116 ? 11.515 39.172 19.603 1.000 32.531 879 ALA A C 1
ATOM 772 O O . ALA A 1 116 ? 10.411 39.368 20.120 1.000 32.123 879 ALA A O 1
ATOM 774 N N . THR A 1 117 ? 12.665 39.678 20.056 1.000 30.705 880 THR A N 1
ATOM 775 C CA . THR A 1 117 ? 12.778 40.534 21.225 1.000 34.146 880 THR A CA 1
ATOM 776 C C . THR A 1 117 ? 13.492 41.819 20.818 1.000 32.044 880 THR A C 1
ATOM 777 O O . THR A 1 117 ? 14.654 41.785 20.413 1.000 32.508 880 THR A O 1
ATOM 781 N N . SER A 1 118 ? 12.795 42.954 20.917 1.000 31.675 881 SER A N 1
ATOM 782 C CA . SER A 1 118 ? 13.425 44.216 20.575 1.000 33.481 881 SER A CA 1
ATOM 783 C C . SER A 1 118 ? 14.643 44.417 21.474 1.000 36.275 881 SER A C 1
ATOM 784 O O . SER A 1 118 ? 14.609 44.056 22.654 1.000 39.640 881 SER A O 1
ATOM 787 N N . VAL A 1 119 ? 15.720 44.961 20.885 1.000 36.945 882 VAL A N 1
ATOM 788 C CA . VAL A 1 119 ? 16.917 45.341 21.620 1.000 38.997 882 VAL A CA 1
ATOM 789 C C . VAL A 1 119 ? 16.578 46.486 22.580 1.000 36.667 882 VAL A C 1
ATOM 790 O O . VAL A 1 119 ? 17.034 46.492 23.721 1.000 42.061 882 VAL A O 1
ATOM 794 N N . LYS A 1 120 ? 15.782 47.455 22.112 1.000 37.118 883 LYS A N 1
ATOM 795 C CA . LYS A 1 120 ? 15.355 48.566 22.949 1.000 39.839 883 LYS A CA 1
ATOM 796 C C . LYS A 1 120 ? 14.070 48.210 23.695 1.000 43.976 883 LYS A C 1
ATOM 797 O O . LYS A 1 120 ? 13.303 47.365 23.244 1.000 44.585 883 LYS A O 1
ATOM 803 N N . ASP A 1 121 ? 13.834 48.901 24.823 1.000 47.401 884 ASP A N 1
ATOM 804 C CA . ASP A 1 121 ? 12.534 48.919 25.483 1.000 41.860 884 ASP A CA 1
ATOM 805 C C . ASP A 1 121 ? 11.570 49.750 24.639 1.000 37.859 884 ASP A C 1
ATOM 806 O O . ASP A 1 121 ? 11.865 50.895 24.333 1.000 43.284 884 ASP A O 1
ATOM 811 N N . LEU A 1 122 ? 10.421 49.166 24.275 1.000 40.859 885 LEU A N 1
ATOM 812 C CA . LEU A 1 122 ? 9.489 49.796 23.350 1.000 40.770 885 LEU A CA 1
ATOM 813 C C . LEU A 1 122 ? 8.041 49.702 23.841 1.000 43.987 885 LEU A C 1
ATOM 814 O O . LEU A 1 122 ? 7.154 50.264 23.200 1.000 41.006 885 LEU A O 1
ATOM 819 N N . VAL A 1 123 ? 7.794 48.993 24.954 1.000 40.956 886 VAL A N 1
ATOM 820 C CA . VAL A 1 123 ? 6.440 48.755 25.429 1.000 41.801 886 VAL A CA 1
ATOM 821 C C . VAL A 1 123 ? 6.290 49.302 26.847 1.000 49.196 886 VAL A C 1
ATOM 822 O O . VAL A 1 123 ? 7.114 49.029 27.719 1.000 45.721 886 VAL A O 1
ATOM 826 N N . ASP A 1 124 ? 5.215 50.081 27.047 1.000 48.862 887 ASP A N 1
ATOM 827 C CA . ASP A 1 124 ? 4.795 50.537 28.360 1.000 44.606 887 ASP A CA 1
ATOM 828 C C . ASP A 1 124 ? 3.869 49.488 28.973 1.000 45.690 887 ASP A C 1
ATOM 829 O O . ASP A 1 124 ? 2.803 49.220 28.424 1.000 60.568 887 ASP A O 1
ATOM 834 N N . THR A 1 125 ? 4.273 48.916 30.117 1.000 53.902 888 THR A N 1
ATOM 835 C CA . THR A 1 125 ? 3.531 47.825 30.731 1.000 61.917 888 THR A CA 1
ATOM 836 C C . THR A 1 125 ? 2.933 48.231 32.078 1.000 71.450 888 THR A C 1
ATOM 837 O O . THR A 1 125 ? 2.183 47.450 32.659 1.000 89.184 888 THR A O 1
ATOM 841 N N . ASP A 1 126 ? 3.264 49.430 32.581 1.000 70.311 889 ASP A N 1
ATOM 842 C CA . ASP A 1 126 ? 2.779 49.869 33.885 1.000 69.948 889 ASP A CA 1
ATOM 843 C C . ASP A 1 126 ? 1.889 51.108 33.751 1.000 79.026 889 ASP A C 1
ATOM 844 O O . ASP A 1 126 ? 1.072 51.366 34.634 1.000 90.521 889 ASP A O 1
ATOM 849 N N . GLY A 1 127 ? 2.048 51.870 32.659 1.000 70.728 890 GLY A N 1
ATOM 850 C CA . GLY A 1 127 ? 1.109 52.922 32.296 1.000 62.313 890 GLY A CA 1
ATOM 851 C C . GLY A 1 127 ? 1.608 54.328 32.633 1.000 63.520 890 GLY A C 1
ATOM 852 O O . GLY A 1 127 ? 0.794 55.225 32.835 1.000 76.540 890 GLY A O 1
ATOM 853 N N . ASP A 1 128 ? 2.937 54.525 32.668 1.000 61.675 891 ASP A N 1
ATOM 854 C CA . ASP A 1 128 ? 3.516 55.829 32.962 1.000 56.298 891 ASP A CA 1
ATOM 855 C C . ASP A 1 128 ? 4.009 56.492 31.672 1.000 62.285 891 ASP A C 1
ATOM 856 O O . ASP A 1 128 ? 4.765 57.468 31.726 1.000 67.367 891 ASP A O 1
ATOM 861 N N . ASP A 1 129 ? 3.583 55.943 30.523 1.000 55.938 892 ASP A N 1
ATOM 862 C CA . ASP A 1 129 ? 3.902 56.460 29.198 1.000 55.524 892 ASP A CA 1
ATOM 863 C C . ASP A 1 129 ? 5.393 56.322 28.885 1.000 55.732 892 ASP A C 1
ATOM 864 O O . ASP A 1 129 ? 5.853 56.873 27.888 1.000 63.765 892 ASP A O 1
ATOM 869 N N . VAL A 1 130 ? 6.144 55.575 29.707 1.000 61.090 893 VAL A N 1
ATOM 870 C CA . VAL A 1 130 ? 7.554 55.329 29.438 1.000 53.363 893 VAL A CA 1
ATOM 871 C C . VAL A 1 130 ? 7.705 53.869 29.015 1.000 55.516 893 VAL A C 1
ATOM 872 O O . VAL A 1 130 ? 7.085 52.991 29.612 1.000 46.615 893 VAL A O 1
ATOM 876 N N . PRO A 1 131 ? 8.516 53.562 27.972 1.000 57.100 894 PRO A N 1
ATOM 877 C CA . PRO A 1 131 ? 8.778 52.178 27.581 1.000 55.200 894 PRO A CA 1
ATOM 878 C C . PRO A 1 131 ? 9.649 51.500 28.636 1.000 49.520 894 PRO A C 1
ATOM 879 O O . PRO A 1 131 ? 10.691 52.046 29.006 1.000 44.068 894 PRO A O 1
ATOM 883 N N . ASP A 1 132 ? 9.215 50.321 29.111 1.000 47.876 895 ASP A N 1
ATOM 884 C CA . ASP A 1 132 ? 9.886 49.656 30.221 1.000 49.483 895 ASP A CA 1
ATOM 885 C C . ASP A 1 132 ? 10.295 48.231 29.846 1.000 48.673 895 ASP A C 1
ATOM 886 O O . ASP A 1 132 ? 11.119 47.635 30.537 1.000 54.641 895 ASP A O 1
ATOM 891 N N . ALA A 1 133 ? 9.759 47.711 28.732 1.000 43.759 896 ALA A N 1
ATOM 892 C CA . ALA A 1 133 ? 9.918 46.313 28.358 1.000 41.982 896 ALA A CA 1
ATOM 893 C C . ALA A 1 133 ? 10.155 46.196 26.854 1.000 40.101 896 ALA A C 1
ATOM 894 O O . ALA A 1 133 ? 9.663 47.015 26.081 1.000 46.708 896 ALA A O 1
ATOM 896 N N . ALA A 1 134 ? 10.899 45.162 26.430 1.000 39.324 897 ALA A N 1
ATOM 897 C CA . ALA A 1 134 ? 11.085 44.919 25.009 1.000 38.901 897 ALA A CA 1
ATOM 898 C C . ALA A 1 134 ? 9.733 44.572 24.391 1.000 43.813 897 ALA A C 1
ATOM 899 O O . ALA A 1 134 ? 8.862 44.016 25.064 1.000 41.013 897 ALA A O 1
ATOM 901 N N . GLN A 1 135 ? 9.544 44.907 23.109 1.000 35.187 898 GLN A N 1
ATOM 902 C CA . GLN A 1 135 ? 8.508 44.228 22.350 1.000 35.851 898 GLN A CA 1
ATOM 903 C C . GLN A 1 135 ? 8.973 42.788 22.133 1.000 35.522 898 GLN A C 1
ATOM 904 O O . GLN A 1 135 ? 10.060 42.554 21.601 1.000 42.815 898 GLN A O 1
ATOM 910 N N . VAL A 1 136 ? 8.148 41.834 22.586 1.000 39.754 899 VAL A N 1
ATOM 911 C CA . VAL A 1 136 ? 8.406 40.422 22.381 1.000 34.342 899 VAL A CA 1
ATOM 912 C C . VAL A 1 136 ? 7.218 39.845 21.623 1.000 37.775 899 VAL A C 1
ATOM 913 O O . VAL A 1 136 ? 6.070 39.954 22.076 1.000 39.313 899 VAL A O 1
ATOM 917 N N . GLU A 1 137 ? 7.512 39.279 20.448 1.000 37.937 900 GLU A N 1
ATOM 918 C CA . GLU A 1 137 ? 6.517 38.554 19.677 1.000 39.220 900 GLU A CA 1
ATOM 919 C C . GLU A 1 137 ? 7.069 37.155 19.449 1.000 38.323 900 GLU A C 1
ATOM 920 O O . GLU A 1 137 ? 8.278 37.016 19.312 1.000 39.997 900 GLU A O 1
ATOM 926 N N . LYS A 1 138 ? 6.183 36.153 19.447 1.000 36.689 901 LYS A N 1
ATOM 927 C CA . LYS A 1 138 ? 6.634 34.776 19.300 1.000 35.642 901 LYS A CA 1
ATOM 928 C C . LYS A 1 138 ? 5.608 33.971 18.512 1.000 37.943 901 LYS A C 1
ATOM 929 O O . LYS A 1 138 ? 4.412 34.277 18.528 1.000 41.939 901 LYS A O 1
ATOM 935 N N . HIS A 1 139 ? 6.120 32.962 17.795 1.000 39.371 902 HIS A N 1
ATOM 936 C CA . HIS A 1 139 ? 5.297 31.943 17.166 1.000 36.983 902 HIS A CA 1
ATOM 937 C C . HIS A 1 139 ? 5.817 30.588 17.629 1.000 35.488 902 HIS A C 1
ATOM 938 O O . HIS A 1 139 ? 6.884 30.167 17.191 1.000 37.586 902 HIS A O 1
ATOM 945 N N . GLU A 1 140 ? 5.061 29.948 18.535 1.000 36.194 903 GLU A N 1
ATOM 946 C CA . GLU A 1 140 ? 5.462 28.685 19.137 1.000 35.595 903 GLU A CA 1
ATOM 947 C C . GLU A 1 140 ? 4.279 27.731 19.053 1.000 29.353 903 GLU A C 1
ATOM 948 O O . GLU A 1 140 ? 3.661 27.411 20.070 1.000 39.299 903 GLU A O 1
ATOM 954 N N . ASP A 1 141 ? 3.964 27.306 17.825 1.000 29.167 904 ASP A N 1
ATOM 955 C CA . ASP A 1 141 ? 2.821 26.439 17.590 1.000 36.232 904 ASP A CA 1
ATOM 956 C C . ASP A 1 141 ? 3.332 25.063 17.197 1.000 39.498 904 ASP A C 1
ATOM 957 O O . ASP A 1 141 ? 3.799 24.880 16.072 1.000 42.687 904 ASP A O 1
ATOM 962 N N . PRO A 1 142 ? 3.261 24.067 18.111 1.000 42.221 905 PRO A N 1
ATOM 963 C CA . PRO A 1 142 ? 3.738 22.719 17.803 1.000 40.526 905 PRO A CA 1
ATOM 964 C C . PRO A 1 142 ? 2.982 22.038 16.657 1.000 43.890 905 PRO A C 1
ATOM 965 O O . PRO A 1 142 ? 3.475 21.079 16.060 1.000 41.366 905 PRO A O 1
ATOM 969 N N . ASN A 1 143 ? 1.775 22.543 16.355 1.000 39.802 906 ASN A N 1
ATOM 970 C CA . ASN A 1 143 ? 0.899 21.925 15.373 1.000 41.480 906 ASN A CA 1
ATOM 971 C C . ASN A 1 143 ? 0.860 22.715 14.062 1.000 44.409 906 ASN A C 1
ATOM 972 O O . ASN A 1 143 ? 0.074 22.390 13.173 1.000 43.868 906 ASN A O 1
ATOM 977 N N . ASP A 1 144 ? 1.739 23.725 13.903 1.000 44.592 907 ASP A N 1
ATOM 978 C CA . ASP A 1 144 ? 1.755 24.510 12.680 1.000 41.548 907 ASP A CA 1
ATOM 979 C C . ASP A 1 144 ? 2.537 23.765 11.597 1.000 38.815 907 ASP A C 1
ATOM 980 O O . ASP A 1 144 ? 3.771 23.700 11.678 1.000 39.980 907 ASP A O 1
ATOM 985 N N . ALA A 1 145 ? 1.818 23.297 10.559 1.000 35.586 908 ALA A N 1
ATOM 986 C CA . ALA A 1 145 ? 2.395 22.517 9.466 1.000 38.773 908 ALA A CA 1
ATOM 987 C C . ALA A 1 145 ? 3.428 23.317 8.674 1.000 37.025 908 ALA A C 1
ATOM 988 O O . ALA A 1 145 ? 4.380 22.751 8.146 1.000 42.804 908 ALA A O 1
ATOM 990 N N A SER A 1 146 ? 3.198 24.631 8.546 0.500 38.109 909 SER A N 1
ATOM 991 N N B SER A 1 146 ? 3.202 24.633 8.579 0.500 38.090 909 SER A N 1
ATOM 992 C CA A SER A 1 146 ? 4.091 25.499 7.791 0.500 35.042 909 SER A CA 1
ATOM 993 C CA B SER A 1 146 ? 4.069 25.510 7.809 0.500 32.512 909 SER A CA 1
ATOM 994 C C A SER A 1 146 ? 5.453 25.592 8.476 0.500 33.397 909 SER A C 1
ATOM 995 C C B SER A 1 146 ? 5.432 25.638 8.491 0.500 34.790 909 SER A C 1
ATOM 996 O O A SER A 1 146 ? 6.422 26.023 7.839 0.500 34.213 909 SER A O 1
ATOM 997 O O B SER A 1 146 ? 6.382 26.119 7.861 0.500 31.615 909 SER A O 1
ATOM 1002 N N . GLN A 1 147 ? 5.508 25.222 9.772 1.000 33.952 910 GLN A N 1
ATOM 1003 C CA . GLN A 1 147 ? 6.764 25.232 10.526 1.000 26.836 910 GLN A CA 1
ATOM 1004 C C . GLN A 1 147 ? 7.322 23.822 10.731 1.000 29.958 910 GLN A C 1
ATOM 1005 O O . GLN A 1 147 ? 8.270 23.669 11.504 1.000 31.040 910 GLN A O 1
ATOM 1010 N N . THR A 1 148 ? 6.767 22.817 10.029 1.000 33.042 911 THR A N 1
ATOM 1011 C CA . THR A 1 148 ? 7.008 21.419 10.369 1.000 31.558 911 THR A CA 1
ATOM 1012 C C . THR A 1 148 ? 7.817 20.695 9.297 1.000 39.927 911 THR A C 1
ATOM 1013 O O . THR A 1 148 ? 7.500 20.760 8.083 1.000 53.042 911 THR A O 1
ATOM 1017 N N . VAL A 1 149 ? 8.863 19.991 9.808 1.000 31.680 912 VAL A N 1
ATOM 1018 C CA . VAL A 1 149 ? 9.679 19.091 9.011 1.000 27.372 912 VAL A CA 1
ATOM 1019 C C . VAL A 1 149 ? 9.321 17.666 9.405 1.000 27.593 912 VAL A C 1
ATOM 1020 O O . VAL A 1 149 ? 9.313 17.349 10.589 1.000 30.008 912 VAL A O 1
ATOM 1024 N N . VAL A 1 150 ? 9.041 16.845 8.389 1.000 27.097 913 VAL A N 1
ATOM 1025 C CA . VAL A 1 150 ? 8.693 15.449 8.578 1.000 27.395 913 VAL A CA 1
ATOM 1026 C C . VAL A 1 150 ? 9.743 14.548 7.930 1.000 27.365 913 VAL A C 1
ATOM 1027 O O . VAL A 1 150 ? 9.995 14.638 6.729 1.000 27.026 913 VAL A O 1
ATOM 1031 N N . VAL A 1 151 ? 10.328 13.655 8.733 1.000 27.952 914 VAL A N 1
ATOM 1032 C CA . VAL A 1 151 ? 11.320 12.722 8.231 1.000 26.326 914 VAL A CA 1
ATOM 1033 C C . VAL A 1 151 ? 10.624 11.395 7.931 1.000 27.794 914 VAL A C 1
ATOM 1034 O O . VAL A 1 151 ? 9.992 10.830 8.818 1.000 33.156 914 VAL A O 1
ATOM 1038 N N . GLU A 1 152 ? 10.769 10.929 6.683 1.000 26.037 915 GLU A N 1
ATOM 1039 C CA . GLU A 1 152 ? 10.299 9.618 6.262 1.000 32.713 915 GLU A CA 1
ATOM 1040 C C . GLU A 1 152 ? 10.939 8.509 7.100 1.000 35.872 915 GLU A C 1
ATOM 1041 O O . GLU A 1 152 ? 12.070 8.625 7.554 1.000 33.101 915 GLU A O 1
ATOM 1047 N N . GLU A 1 153 ? 10.211 7.402 7.261 1.000 43.815 916 GLU A N 1
ATOM 1048 C CA . GLU A 1 153 ? 10.654 6.306 8.121 1.000 49.776 916 GLU A CA 1
ATOM 1049 C C . GLU A 1 153 ? 11.783 5.503 7.450 1.000 61.904 916 GLU A C 1
ATOM 1050 O O . GLU A 1 153 ? 11.765 5.388 6.199 1.000 68.534 916 GLU A O 1
ATOM 1052 N N . PRO B 1 9 ? 36.083 14.827 35.838 1.000 56.409 772 PRO B N 1
ATOM 1053 C CA . PRO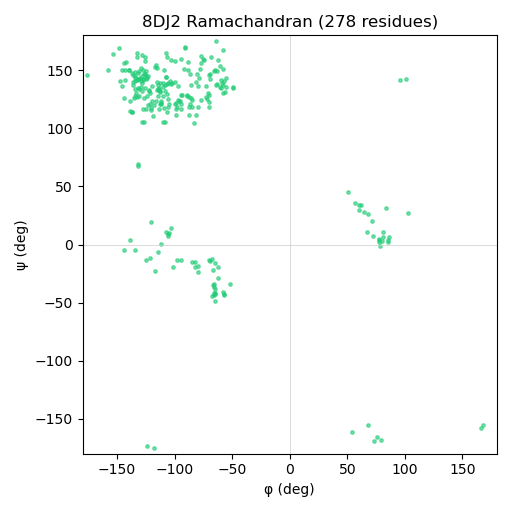 B 1 9 ? 36.767 14.880 34.533 1.000 59.501 772 PRO B CA 1
ATOM 1054 C C . PRO B 1 9 ? 37.071 16.306 34.080 1.000 54.337 772 PRO B C 1
ATOM 1055 O O . PRO B 1 9 ? 36.192 17.164 34.127 1.000 54.491 772 PRO B O 1
ATOM 1059 N N . LYS B 1 10 ? 38.313 16.529 33.626 1.000 54.824 773 LYS B N 1
ATOM 1060 C CA . LYS B 1 10 ? 38.754 17.818 33.115 1.000 50.124 773 LYS B CA 1
ATOM 1061 C C . LYS B 1 10 ? 39.197 17.653 31.660 1.000 44.665 773 LYS B C 1
ATOM 1062 O O . LYS B 1 10 ? 40.061 16.831 31.366 1.000 55.371 773 LYS B O 1
ATOM 1068 N N . GLY B 1 11 ? 38.587 18.433 30.757 1.000 42.171 774 GLY B N 1
ATOM 1069 C CA . GLY B 1 11 ? 38.850 18.341 29.326 1.000 36.510 774 GLY B CA 1
ATOM 1070 C C . GLY B 1 11 ? 39.297 19.677 28.736 1.000 37.529 774 GLY B C 1
ATOM 1071 O O . GLY B 1 11 ? 39.519 20.635 29.474 1.000 41.224 774 GLY B O 1
ATOM 1072 N N . LYS B 1 12 ? 39.422 19.721 27.402 1.000 33.123 775 LYS B N 1
ATOM 1073 C CA . LYS B 1 12 ? 39.895 20.904 26.696 1.000 36.304 775 LYS B CA 1
ATOM 1074 C C . LYS B 1 12 ? 39.222 20.998 25.327 1.000 30.493 775 LYS B C 1
ATOM 1075 O O . LYS B 1 12 ? 39.027 19.981 24.659 1.000 34.589 775 LYS B O 1
ATOM 1081 N N . LEU B 1 13 ? 38.862 22.234 24.936 1.000 30.674 776 LEU B N 1
ATOM 1082 C CA . LEU B 1 13 ? 38.364 22.529 23.600 1.000 28.590 776 LEU B CA 1
ATOM 1083 C C . LEU B 1 13 ? 39.374 23.430 22.892 1.000 25.717 776 LEU B C 1
ATOM 1084 O O . LEU B 1 13 ? 39.865 24.407 23.462 1.000 34.665 776 LEU B O 1
ATOM 1089 N N . ALA B 1 14 ? 39.674 23.078 21.640 1.000 25.996 777 ALA B N 1
ATOM 1090 C CA . ALA B 1 14 ? 40.326 23.975 20.703 1.000 27.762 777 ALA B CA 1
ATOM 1091 C C . ALA B 1 14 ? 39.345 24.190 19.558 1.000 27.713 777 ALA B C 1
ATOM 1092 O O . ALA B 1 14 ? 38.491 23.336 19.321 1.000 31.869 777 ALA B O 1
ATOM 1094 N N . THR B 1 15 ? 39.443 25.336 18.884 1.000 27.796 778 THR B N 1
ATOM 1095 C CA . THR B 1 15 ? 38.460 25.702 17.878 1.000 27.404 778 THR B CA 1
ATOM 1096 C C . THR B 1 15 ? 39.182 26.267 16.659 1.000 24.147 778 THR B C 1
ATOM 1097 O O . THR B 1 15 ? 40.262 26.857 16.779 1.000 30.791 778 THR B O 1
ATOM 1101 N N . THR B 1 16 ? 38.595 26.023 15.491 1.000 23.463 779 THR B N 1
ATOM 1102 C CA . THR B 1 16 ? 39.063 26.555 14.223 1.000 24.531 779 THR B CA 1
ATOM 1103 C C . THR B 1 16 ? 37.853 27.033 13.429 1.000 22.583 779 THR B C 1
ATOM 1104 O O . THR B 1 16 ? 37.048 26.210 13.003 1.000 22.577 779 THR B O 1
ATOM 1108 N N . VAL B 1 17 ? 37.761 28.348 13.204 1.000 24.057 780 VAL B N 1
ATOM 1109 C CA . VAL B 1 17 ? 36.674 28.915 12.411 1.000 21.917 780 VAL B CA 1
ATOM 1110 C C . VAL B 1 17 ? 37.001 28.747 10.924 1.000 21.724 780 VAL B C 1
ATOM 1111 O O . VAL B 1 17 ? 38.174 28.736 10.525 1.000 24.397 780 VAL B O 1
ATOM 1115 N N . SER B 1 18 ? 35.952 28.557 10.118 1.000 22.658 781 SER B N 1
ATOM 1116 C CA . SER B 1 18 ? 36.042 28.438 8.671 1.000 22.694 781 SER B CA 1
ATOM 1117 C C . SER B 1 18 ? 34.997 29.341 8.014 1.000 21.328 781 SER B C 1
ATOM 1118 O O . SER B 1 18 ? 33.873 29.438 8.515 1.000 24.358 781 SER B O 1
ATOM 1121 N N . VAL B 1 19 ? 35.378 29.958 6.883 1.000 22.480 782 VAL B N 1
ATOM 1122 C CA . VAL B 1 19 ? 34.456 30.637 5.978 1.000 25.031 782 VAL B CA 1
ATOM 1123 C C . VAL B 1 19 ? 34.827 30.229 4.546 1.000 27.662 782 VAL B C 1
ATOM 1124 O O . VAL B 1 19 ? 35.991 30.284 4.187 1.000 30.434 782 VAL B O 1
ATOM 1128 N N . GLY B 1 20 ? 33.860 29.710 3.766 1.000 39.370 783 GLY B N 1
ATOM 1129 C CA . GLY B 1 20 ? 34.097 29.285 2.387 1.000 32.558 783 GLY B CA 1
ATOM 1130 C C . GLY B 1 20 ? 35.111 28.144 2.242 1.000 37.029 783 GLY B C 1
ATOM 1131 O O . GLY B 1 20 ? 35.858 28.080 1.262 1.000 37.415 783 GLY B O 1
ATOM 1132 N N . GLY B 1 21 ? 35.135 27.231 3.220 1.000 33.624 784 GLY B N 1
ATOM 1133 C CA . GLY B 1 21 ? 36.063 26.113 3.197 1.000 35.794 784 GLY B CA 1
ATOM 1134 C C . GLY B 1 21 ? 37.494 26.551 3.475 1.000 33.039 784 GLY B C 1
ATO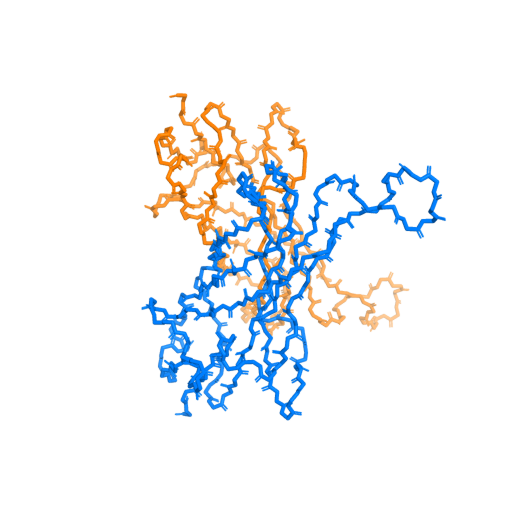M 1135 O O . GLY B 1 21 ? 38.423 25.750 3.348 1.000 37.250 784 GLY B O 1
ATOM 1136 N N . VAL B 1 22 ? 37.655 27.831 3.846 1.000 29.519 785 VAL B N 1
ATOM 1137 C CA . VAL B 1 22 ? 38.936 28.346 4.279 1.000 28.130 785 VAL B CA 1
ATOM 1138 C C . VAL B 1 22 ? 38.948 28.363 5.803 1.000 25.293 785 VAL B C 1
ATOM 1139 O O . VAL B 1 22 ? 38.184 29.102 6.429 1.000 27.366 785 VAL B O 1
ATOM 1143 N N . LYS B 1 23 ? 39.859 27.567 6.365 1.000 26.701 786 LYS B N 1
ATOM 1144 C CA . LYS B 1 23 ? 40.136 27.556 7.789 1.000 27.780 786 LYS B CA 1
ATOM 1145 C C . LYS B 1 23 ? 41.022 28.744 8.151 1.000 28.859 786 LYS B C 1
ATOM 1146 O O . LYS B 1 23 ? 41.944 29.081 7.408 1.000 32.444 786 LYS B O 1
ATOM 1152 N N . ALA B 1 24 ? 40.761 29.324 9.328 1.000 28.628 787 ALA B N 1
ATOM 1153 C CA . ALA B 1 24 ? 41.691 30.239 9.976 1.000 29.383 787 ALA B CA 1
ATOM 1154 C C . ALA B 1 24 ? 42.924 29.466 10.445 1.000 38.756 787 ALA B C 1
ATOM 1155 O O . ALA B 1 24 ? 42.873 28.245 10.568 1.000 36.373 787 ALA B O 1
ATOM 1157 N N . SER B 1 25 ? 44.027 30.181 10.702 1.000 39.784 788 SER B N 1
ATOM 1158 C CA . SER B 1 25 ? 45.250 29.552 11.184 1.000 43.330 788 SER B CA 1
ATOM 1159 C C . SER B 1 25 ? 45.730 30.277 12.440 1.000 45.762 788 SER B C 1
ATOM 1160 O O . SER B 1 25 ? 45.307 31.406 12.689 1.000 38.651 788 SER B O 1
ATOM 1163 N N . VAL B 1 26 ? 46.629 29.672 13.234 1.000 42.513 789 VAL B N 1
ATOM 1164 C CA . VAL B 1 26 ? 47.058 30.376 14.437 1.000 49.978 789 VAL B CA 1
ATOM 1165 C C . VAL B 1 26 ? 47.921 31.569 14.020 1.000 43.307 789 VAL B C 1
ATOM 1166 O O . VAL B 1 26 ? 48.182 32.466 14.822 1.000 56.647 789 VAL B O 1
ATOM 1170 N N . GLY B 1 27 ? 48.335 31.588 12.748 1.000 35.819 790 GLY B N 1
ATOM 1171 C CA . GLY B 1 27 ? 49.066 32.715 12.199 1.000 38.587 790 GLY B CA 1
ATOM 1172 C C . GLY B 1 27 ? 48.165 33.863 11.752 1.000 38.600 790 GLY B C 1
ATOM 1173 O O . GLY B 1 27 ? 48.632 34.982 11.588 1.000 45.253 790 GLY B O 1
ATOM 1174 N N . GLY B 1 28 ? 46.873 33.608 11.528 1.000 30.326 791 GLY B N 1
ATOM 1175 C CA . GLY B 1 28 ? 46.020 34.706 11.117 1.000 29.814 791 GLY B CA 1
ATOM 1176 C C . GLY B 1 28 ? 44.561 34.294 10.983 1.000 31.851 791 GLY B C 1
ATOM 1177 O O . GLY B 1 28 ? 44.261 33.172 10.594 1.000 30.360 791 GLY B O 1
ATOM 1178 N N . GLY B 1 29 ? 43.651 35.212 11.301 1.000 34.346 792 GLY B N 1
ATOM 1179 C CA . GLY B 1 29 ? 42.233 34.931 11.107 1.000 30.537 792 GLY B CA 1
ATOM 1180 C C . GLY B 1 29 ? 41.904 34.693 9.633 1.000 28.757 792 GLY B C 1
ATOM 1181 O O . GLY B 1 29 ? 42.649 35.127 8.754 1.000 31.058 792 GLY B O 1
ATOM 1182 N N . VAL B 1 30 ? 40.778 34.012 9.366 1.000 21.202 793 VAL B N 1
ATOM 1183 C CA . VAL B 1 30 ? 40.309 33.807 8.004 1.000 20.005 793 VAL B CA 1
ATOM 1184 C C . VAL B 1 30 ? 39.774 35.145 7.485 1.000 20.326 793 VAL B C 1
ATOM 1185 O O . VAL B 1 30 ? 39.033 35.833 8.188 1.000 22.195 793 VAL B O 1
ATOM 1189 N N . ARG B 1 31 ? 40.126 35.479 6.239 1.000 21.115 794 ARG B N 1
ATOM 1190 C CA . ARG B 1 31 ? 39.826 36.777 5.651 1.000 21.971 794 ARG B CA 1
ATOM 1191 C C . ARG B 1 31 ? 38.554 36.667 4.814 1.000 22.655 794 ARG B C 1
ATOM 1192 O O . ARG B 1 31 ? 38.387 35.711 4.060 1.000 25.021 794 ARG B O 1
ATOM 1200 N N . VAL B 1 32 ? 37.671 37.670 4.943 1.000 21.940 795 VAL B N 1
ATOM 1201 C CA . VAL B 1 32 ? 36.547 37.823 4.031 1.000 22.189 795 VAL B CA 1
ATOM 1202 C C . VAL B 1 32 ? 36.562 39.240 3.482 1.000 19.315 795 VAL B C 1
ATOM 1203 O O . VAL B 1 32 ? 37.026 40.173 4.153 1.000 21.228 795 VAL B O 1
ATOM 1207 N N . THR B 1 33 ? 36.052 39.380 2.251 1.000 20.230 796 THR B N 1
ATOM 1208 C CA . THR B 1 33 ? 36.030 40.681 1.611 1.000 19.882 796 THR B CA 1
ATOM 1209 C C . THR B 1 33 ? 34.919 41.520 2.228 1.000 20.994 796 THR B C 1
ATOM 1210 O O . THR B 1 33 ? 33.980 41.009 2.829 1.000 20.811 796 THR B O 1
ATOM 1214 N N . SER B 1 34 ? 35.047 42.835 2.063 1.000 19.179 797 SER B N 1
ATOM 1215 C CA . SER B 1 34 ? 34.014 43.751 2.512 1.000 21.633 797 SER B CA 1
ATOM 1216 C C . SER B 1 34 ? 32.661 43.418 1.878 1.000 21.398 797 SER B C 1
ATOM 1217 O O . SER B 1 34 ? 31.620 43.438 2.550 1.000 22.000 797 SER B O 1
ATOM 1220 N N . ALA B 1 35 ? 32.672 43.133 0.570 1.000 19.674 798 ALA B N 1
ATOM 1221 C CA . ALA B 1 35 ? 31.447 42.795 -0.140 1.000 20.402 798 ALA B CA 1
ATOM 1222 C C . ALA B 1 35 ? 30.858 41.479 0.362 1.000 20.996 798 ALA B C 1
ATOM 1223 O O . ALA B 1 35 ? 29.643 41.342 0.441 1.000 22.250 798 ALA B O 1
ATOM 1225 N N . GLN B 1 36 ? 31.710 40.504 0.700 1.000 20.952 799 GLN B N 1
ATOM 1226 C CA . GLN B 1 36 ? 31.227 39.221 1.197 1.000 20.745 799 GLN B CA 1
ATOM 1227 C C . GLN B 1 36 ? 30.532 39.415 2.538 1.000 21.026 799 GLN B C 1
ATOM 1228 O O . GLN B 1 36 ? 29.437 38.894 2.745 1.000 23.006 799 GLN B O 1
ATOM 1234 N N . ALA B 1 37 ? 31.120 40.243 3.414 1.000 20.383 800 ALA B N 1
ATOM 1235 C CA . ALA B 1 37 ? 30.505 40.569 4.693 1.000 20.545 800 ALA B CA 1
ATOM 1236 C C . ALA B 1 37 ? 29.118 41.184 4.466 1.000 19.818 800 ALA B C 1
ATOM 1237 O O . ALA B 1 37 ? 28.164 40.879 5.185 1.000 20.592 800 ALA B O 1
ATOM 1239 N N . GLY B 1 38 ? 29.006 42.051 3.454 1.000 20.726 801 GLY B N 1
ATOM 1240 C CA . GLY B 1 38 ? 27.741 42.709 3.147 1.000 22.806 801 GLY B CA 1
ATOM 1241 C C . GLY B 1 38 ? 26.673 41.732 2.657 1.000 23.096 801 GLY B C 1
ATOM 1242 O O . GLY B 1 38 ? 25.488 41.920 2.934 1.000 27.535 801 GLY B O 1
ATOM 1243 N N . ALA B 1 39 ? 27.098 40.695 1.916 1.000 21.468 802 ALA B N 1
ATOM 1244 C CA . ALA B 1 39 ? 26.184 39.703 1.365 1.000 21.267 802 ALA B CA 1
ATOM 1245 C C . ALA B 1 39 ? 25.785 38.678 2.430 1.000 21.982 802 ALA B C 1
ATOM 1246 O O . ALA B 1 39 ? 24.726 38.064 2.332 1.000 24.861 802 ALA B O 1
ATOM 1248 N N . GLY B 1 40 ? 26.630 38.515 3.455 1.000 20.352 803 GLY B N 1
ATOM 1249 C CA . GLY B 1 40 ? 26.495 37.445 4.420 1.000 20.132 803 GLY B CA 1
ATOM 1250 C C . GLY B 1 40 ? 27.474 36.322 4.093 1.000 18.262 803 GLY B C 1
ATOM 1251 O O . GLY B 1 40 ? 27.733 36.035 2.921 1.000 20.263 803 GLY B O 1
ATOM 1252 N N . VAL B 1 41 ? 28.033 35.724 5.144 1.000 19.926 804 VAL B N 1
ATOM 1253 C CA . VAL B 1 41 ? 29.012 34.661 4.996 1.000 19.794 804 VAL B CA 1
ATOM 1254 C C . VAL B 1 41 ? 28.557 33.472 5.839 1.000 20.326 804 VAL B C 1
ATOM 1255 O O . VAL B 1 41 ? 28.096 33.636 6.965 1.000 21.213 804 VAL B O 1
ATOM 1259 N N . ASP B 1 42 ? 28.775 32.266 5.309 1.000 21.910 805 ASP B N 1
ATOM 1260 C CA . ASP B 1 42 ? 28.494 31.057 6.058 1.000 21.949 805 ASP B CA 1
ATOM 1261 C C . ASP B 1 42 ? 29.709 30.736 6.925 1.000 19.770 805 ASP B C 1
ATOM 1262 O O . ASP B 1 42 ? 30.833 30.643 6.424 1.000 25.470 805 ASP B O 1
ATOM 1267 N N . VAL B 1 43 ? 29.471 30.617 8.234 1.000 20.454 806 VAL B N 1
ATOM 1268 C CA . VAL B 1 43 ? 30.531 30.422 9.210 1.000 20.700 806 VAL B CA 1
ATOM 1269 C C . VAL B 1 43 ? 30.374 29.033 9.827 1.000 20.931 806 VAL B C 1
ATOM 1270 O O . VAL B 1 43 ? 29.273 28.649 10.223 1.000 21.989 806 VAL B O 1
ATOM 1274 N N . ALA B 1 44 ? 31.488 28.291 9.898 1.000 20.971 807 ALA B N 1
ATOM 1275 C CA . ALA B 1 44 ? 31.530 27.034 10.617 1.000 21.127 807 ALA B CA 1
ATOM 1276 C C . ALA B 1 44 ? 32.669 27.089 11.625 1.000 21.289 807 ALA B C 1
ATOM 1277 O O . ALA B 1 44 ? 33.588 27.897 11.473 1.000 23.464 807 ALA B O 1
ATOM 1279 N N . ASP B 1 45 ? 32.589 26.247 12.655 1.000 21.546 808 ASP B N 1
ATOM 1280 C CA . ASP B 1 45 ? 33.633 26.158 13.662 1.000 23.105 808 ASP B CA 1
ATOM 1281 C C . ASP B 1 45 ? 33.865 24.689 14.001 1.000 25.020 808 ASP B C 1
ATOM 1282 O O . ASP B 1 45 ? 32.943 23.999 14.411 1.000 27.533 808 ASP B O 1
ATOM 1287 N N . THR B 1 46 ? 35.111 24.228 13.842 1.000 24.216 809 THR B N 1
ATOM 1288 C CA . THR B 1 46 ? 35.482 22.871 14.202 1.000 26.297 809 THR B CA 1
ATOM 1289 C C . THR B 1 46 ? 36.062 22.897 15.611 1.000 24.084 809 THR B C 1
ATOM 1290 O O . THR B 1 46 ? 37.035 23.608 15.879 1.000 27.707 809 THR B O 1
ATOM 1294 N N . ILE B 1 47 ? 35.453 22.100 16.491 1.000 24.708 810 ILE B N 1
ATOM 1295 C CA . ILE B 1 47 ? 35.893 21.947 17.862 1.000 24.935 810 ILE B CA 1
ATOM 1296 C C . ILE B 1 47 ? 36.701 20.661 17.934 1.000 24.958 810 ILE B C 1
ATOM 1297 O O . ILE B 1 47 ? 36.188 19.582 17.629 1.000 26.192 810 ILE B O 1
ATOM 1302 N N . ALA B 1 48 ? 37.963 20.793 18.341 1.000 28.899 811 ALA B N 1
ATOM 1303 C CA . ALA B 1 48 ? 38.792 19.647 18.673 1.000 25.056 811 ALA B CA 1
ATOM 1304 C C . ALA B 1 48 ? 38.776 19.497 20.190 1.000 25.493 811 ALA B C 1
ATOM 1305 O O . ALA B 1 48 ? 39.242 20.388 20.899 1.000 28.153 811 ALA B O 1
ATOM 1307 N N . TYR B 1 49 ? 38.147 18.418 20.672 1.000 26.552 812 TYR B N 1
ATOM 1308 C CA . TYR B 1 49 ? 37.963 18.199 22.097 1.000 24.989 812 TYR B CA 1
ATOM 1309 C C . TYR B 1 49 ? 38.854 17.047 22.557 1.000 27.397 812 TYR B C 1
ATOM 1310 O O . TYR B 1 49 ? 39.159 16.144 21.775 1.000 30.314 812 TYR B O 1
ATOM 1319 N N . THR B 1 50 ? 39.274 17.115 23.828 1.000 28.368 813 THR B N 1
ATOM 1320 C CA . THR B 1 50 ? 39.931 16.014 24.521 1.000 30.617 813 THR B CA 1
ATOM 1321 C C . THR B 1 50 ? 39.438 15.995 25.965 1.000 33.093 813 THR B C 1
ATOM 1322 O O . THR B 1 50 ? 38.961 17.017 26.468 1.000 35.829 813 THR B O 1
ATOM 1326 N N . GLY B 1 51 ? 39.545 14.827 26.613 1.000 33.889 814 GLY B N 1
ATOM 1327 C CA . GLY B 1 51 ? 39.228 14.694 28.026 1.000 35.770 814 GLY B CA 1
ATOM 1328 C C . GLY B 1 51 ? 37.738 14.861 28.333 1.000 36.715 814 GLY B C 1
ATOM 1329 O O . GLY B 1 51 ? 37.383 15.254 29.445 1.000 37.188 814 GLY B O 1
ATOM 1330 N N . LEU B 1 52 ? 36.877 14.568 27.345 1.000 35.111 815 LEU B N 1
ATOM 1331 C CA . LEU B 1 52 ? 35.446 14.426 27.570 1.000 33.402 815 LEU B CA 1
ATOM 1332 C C . LEU B 1 52 ? 35.151 12.960 27.880 1.000 34.632 815 LEU B C 1
ATOM 1333 O O . LEU B 1 52 ? 36.014 12.101 27.713 1.000 36.041 815 LEU B O 1
ATOM 1338 N N . VAL B 1 53 ? 33.928 12.691 28.340 1.000 33.689 816 VAL B N 1
ATOM 1339 C CA . VAL B 1 53 ? 33.543 11.355 28.768 1.000 36.017 816 VAL B CA 1
ATOM 1340 C C . VAL B 1 53 ? 33.030 10.596 27.547 1.000 33.136 816 VAL B C 1
ATOM 1341 O O . VAL B 1 53 ? 32.149 11.073 26.838 1.000 36.804 816 VAL B O 1
ATOM 1345 N N . ALA B 1 54 ? 33.597 9.410 27.308 1.000 37.489 817 ALA B N 1
ATOM 1346 C CA . ALA B 1 54 ? 33.333 8.646 26.098 1.000 39.042 817 ALA B CA 1
ATOM 1347 C C . ALA B 1 54 ? 31.835 8.382 25.938 1.000 38.819 817 ALA B C 1
ATOM 1348 O O . ALA B 1 54 ? 31.165 7.959 26.882 1.000 40.466 817 ALA B O 1
ATOM 1350 N N . GLY B 1 55 ? 31.328 8.659 24.728 1.000 36.787 818 GLY B N 1
ATOM 1351 C CA . GLY B 1 55 ? 29.977 8.299 24.329 1.000 38.495 818 GLY B CA 1
ATOM 1352 C C . GLY B 1 55 ? 28.889 9.221 24.883 1.000 38.131 818 GLY B C 1
ATOM 1353 O O . GLY B 1 55 ? 27.713 9.017 24.589 1.000 40.386 818 GLY B O 1
ATOM 1354 N N . GLU B 1 56 ? 29.274 10.229 25.675 1.000 37.017 819 GLU B N 1
ATOM 1355 C CA . GLU B 1 56 ? 28.316 11.092 26.352 1.000 37.467 819 GLU B CA 1
ATOM 1356 C C . GLU B 1 56 ? 27.891 12.251 25.447 1.000 35.268 819 GLU B C 1
ATOM 1357 O O . GLU B 1 56 ? 28.681 12.752 24.650 1.000 31.333 819 GLU B O 1
ATOM 1363 N N . ALA B 1 57 ? 26.630 12.672 25.595 1.000 35.059 820 ALA B N 1
ATOM 1364 C CA . ALA B 1 57 ? 26.078 13.801 24.855 1.000 32.373 820 ALA B CA 1
ATOM 1365 C C . ALA B 1 57 ? 26.466 15.122 25.518 1.000 30.745 820 ALA B C 1
ATOM 1366 O O . ALA B 1 57 ? 26.443 15.234 26.748 1.000 29.981 820 ALA B O 1
ATOM 1368 N N . TYR B 1 58 ? 26.795 16.114 24.674 1.000 29.652 821 TYR B N 1
ATOM 1369 C CA . TYR B 1 58 ? 27.116 17.468 25.101 1.000 27.965 821 TYR B CA 1
ATOM 1370 C C . TYR B 1 58 ? 26.279 18.453 24.298 1.000 27.115 821 TYR B C 1
ATOM 1371 O O . TYR B 1 58 ? 26.147 18.311 23.082 1.000 28.066 821 TYR B O 1
ATOM 1380 N N . SER B 1 59 ? 25.721 19.437 25.014 1.000 28.809 822 SER B N 1
ATOM 1381 C CA . SER B 1 59 ? 25.121 20.613 24.409 1.000 28.199 822 SER B CA 1
ATOM 1382 C C . SER B 1 59 ? 26.220 21.646 24.182 1.000 25.667 822 SER B C 1
ATOM 1383 O O . SER B 1 59 ? 26.896 22.042 25.129 1.000 27.589 822 SER B O 1
ATOM 1386 N N . VAL B 1 60 ? 26.403 22.044 22.923 1.000 25.496 823 VAL B N 1
ATOM 1387 C CA . VAL B 1 60 ? 27.453 22.984 22.551 1.000 25.238 823 VAL B CA 1
ATOM 1388 C C . VAL B 1 60 ? 26.807 24.295 22.118 1.000 26.590 823 VAL B C 1
ATOM 1389 O O . VAL B 1 60 ? 26.001 24.290 21.192 1.000 28.964 823 VAL B O 1
ATOM 1393 N N . SER B 1 61 ? 27.198 25.394 22.779 1.000 24.641 824 SER B N 1
ATOM 1394 C CA . SER B 1 61 ? 26.791 26.736 22.406 1.000 24.111 824 SER B CA 1
ATOM 1395 C C . SER B 1 61 ? 28.001 27.510 21.884 1.000 22.392 824 SER B C 1
ATOM 1396 O O . SER B 1 61 ? 28.999 27.657 22.586 1.000 25.052 824 SER B O 1
ATOM 1399 N N . GLY B 1 62 ? 27.901 27.969 20.634 1.000 22.508 825 GLY B N 1
ATOM 1400 C CA . GLY B 1 62 ? 28.909 28.803 20.014 1.000 22.664 825 GLY B CA 1
ATOM 1401 C C . GLY B 1 62 ? 28.389 30.220 19.821 1.000 20.495 825 GLY B C 1
ATOM 1402 O O . GLY B 1 62 ? 27.232 30.407 19.449 1.000 23.195 825 GLY B O 1
ATOM 1403 N N . SER B 1 63 ? 29.259 31.200 20.085 1.000 21.622 826 SER B N 1
ATOM 1404 C CA . SER B 1 63 ? 28.941 32.606 19.902 1.000 22.962 826 SER B CA 1
ATOM 1405 C C . SER B 1 63 ? 30.027 33.268 19.059 1.000 23.618 826 SER B C 1
ATOM 1406 O O . SER B 1 63 ? 31.209 33.020 19.273 1.000 25.397 826 SER B O 1
ATOM 1409 N N . LEU B 1 64 ? 29.617 34.140 18.132 1.000 23.938 827 LEU B N 1
ATOM 1410 C CA . LEU B 1 64 ? 30.550 34.983 17.399 1.000 22.202 827 LEU B CA 1
ATOM 1411 C C . LEU B 1 64 ? 30.470 36.413 17.935 1.000 21.204 827 LEU B C 1
ATOM 1412 O O . LEU B 1 64 ? 29.404 37.027 17.896 1.000 23.751 827 LEU B O 1
ATOM 1417 N N . PHE B 1 65 ? 31.615 36.913 18.427 1.000 23.486 828 PHE B N 1
ATOM 1418 C CA . PHE B 1 65 ? 31.722 38.242 19.022 1.000 24.822 828 PHE B CA 1
ATOM 1419 C C . PHE B 1 65 ? 32.626 39.142 18.186 1.000 22.182 828 PHE B C 1
ATOM 1420 O O . PHE B 1 65 ? 33.676 38.716 17.734 1.000 23.854 828 PHE B O 1
ATOM 1428 N N . GLU B 1 66 ? 32.196 40.393 17.995 1.000 22.902 829 GLU B N 1
ATOM 1429 C CA . GLU B 1 66 ? 33.100 41.452 17.583 1.000 24.922 829 GLU B CA 1
ATOM 1430 C C . GLU B 1 66 ? 34.198 41.549 18.635 1.000 24.834 829 GLU B C 1
ATOM 1431 O O . GLU B 1 66 ? 33.922 41.463 19.830 1.000 25.628 829 GLU B O 1
ATOM 1437 N N . VAL B 1 67 ? 35.443 41.709 18.176 1.000 26.313 830 VAL B N 1
ATOM 1438 C CA A VAL B 1 67 ? 36.581 41.796 19.074 0.500 28.885 830 VAL B CA 1
ATOM 1439 C CA B VAL B 1 67 ? 36.586 41.780 19.069 0.500 28.151 830 VAL B CA 1
ATOM 1440 C C . VAL B 1 67 ? 37.482 42.926 18.598 1.000 29.522 830 VAL B C 1
ATOM 1441 O O . VAL B 1 67 ? 37.780 43.029 17.407 1.000 29.567 830 VAL B O 1
ATOM 1448 N N . ALA B 1 68 ? 37.873 43.776 19.559 1.000 33.053 831 ALA B N 1
ATOM 1449 C CA . ALA B 1 68 ? 38.802 44.873 19.345 1.000 39.990 831 ALA B CA 1
ATOM 1450 C C . ALA B 1 68 ? 39.804 44.860 20.490 1.000 39.298 831 ALA B C 1
ATOM 1451 O O . ALA B 1 68 ? 39.402 44.812 21.654 1.000 42.616 831 ALA B O 1
ATOM 1453 N N . ASP B 1 69 ? 41.098 44.861 20.138 1.000 41.914 832 ASP B N 1
ATOM 1454 C CA . ASP B 1 69 ? 42.175 44.944 21.108 1.000 41.814 832 ASP B CA 1
ATOM 1455 C C . ASP B 1 69 ? 41.988 43.898 22.208 1.000 40.436 832 ASP B C 1
ATOM 1456 O O . ASP B 1 69 ? 42.144 44.194 23.393 1.000 45.461 832 ASP B O 1
ATOM 1461 N N . GLY B 1 70 ? 41.654 42.672 21.792 1.000 41.470 833 GLY B N 1
ATOM 1462 C CA . GLY B 1 70 ? 41.623 41.522 22.680 1.000 39.787 833 GLY B CA 1
ATOM 1463 C C . GLY B 1 70 ? 40.464 41.542 23.675 1.000 40.770 833 GLY B C 1
ATOM 1464 O O . GLY B 1 70 ? 40.522 40.847 24.686 1.000 41.441 833 GLY B O 1
ATOM 1465 N N . ARG B 1 71 ? 39.418 42.324 23.379 1.000 38.040 834 ARG B N 1
ATOM 1466 C CA . ARG B 1 71 ? 38.216 42.374 24.201 1.000 37.967 834 ARG B CA 1
ATOM 1467 C C . ARG B 1 71 ? 36.995 42.245 23.294 1.000 32.201 834 ARG B C 1
ATOM 1468 O O . ARG B 1 71 ? 36.940 42.890 22.250 1.000 35.533 834 ARG B O 1
ATOM 1476 N N . THR B 1 72 ? 36.019 41.410 23.684 1.000 30.976 835 THR B N 1
ATOM 1477 C CA . THR B 1 72 ? 34.765 41.350 22.944 1.000 32.354 835 THR B CA 1
ATOM 1478 C C . THR B 1 72 ? 34.017 42.675 23.081 1.000 33.541 835 THR B C 1
ATOM 1479 O O . THR B 1 72 ? 34.118 43.341 24.110 1.000 35.937 835 THR B O 1
ATOM 1483 N N . VAL B 1 73 ? 33.252 43.027 22.036 1.000 33.592 836 VAL B N 1
ATOM 1484 C CA . VAL B 1 73 ? 32.483 44.264 21.996 1.000 36.747 836 VAL B CA 1
ATOM 1485 C C . VAL B 1 73 ? 31.007 43.909 21.821 1.000 36.871 836 VAL B C 1
ATOM 1486 O O . VAL B 1 73 ? 30.617 43.349 20.796 1.000 37.201 836 VAL B O 1
ATOM 1490 N N . GLY B 1 74 ? 30.198 44.237 22.836 1.000 36.035 837 GLY B N 1
ATOM 1491 C CA . GLY B 1 74 ? 28.756 44.072 22.776 1.000 37.560 837 GLY B CA 1
ATOM 1492 C C . GLY B 1 74 ? 28.337 42.608 22.884 1.000 33.966 837 GLY B C 1
ATOM 1493 O O . GLY B 1 74 ? 29.142 41.737 23.213 1.000 34.762 837 GLY B O 1
ATOM 1494 N N . ASP B 1 75 ? 27.057 42.353 22.602 1.000 35.546 838 ASP B N 1
ATOM 1495 C CA . ASP B 1 75 ? 26.524 41.003 22.632 1.000 34.865 838 ASP B CA 1
ATOM 1496 C C . ASP B 1 75 ? 26.968 40.265 21.373 1.000 30.643 838 ASP B C 1
ATOM 1497 O O . ASP B 1 75 ? 27.361 40.875 20.379 1.000 29.975 838 ASP B O 1
ATOM 1502 N N . ALA B 1 76 ? 26.871 38.936 21.423 1.000 28.620 839 ALA B N 1
ATOM 1503 C CA . ALA B 1 76 ? 27.235 38.111 20.286 1.000 29.919 839 ALA B CA 1
ATOM 1504 C C . ALA B 1 76 ? 26.424 38.521 19.054 1.000 28.145 839 ALA B C 1
ATOM 1505 O O . ALA B 1 76 ? 25.231 38.835 19.156 1.000 29.868 839 ALA B O 1
ATOM 1507 N N . ILE B 1 77 ? 27.098 38.521 17.896 1.000 25.546 840 ILE B N 1
ATOM 1508 C CA . ILE B 1 77 ? 26.465 38.740 16.603 1.000 27.381 840 ILE B CA 1
ATOM 1509 C C . ILE B 1 77 ? 25.490 37.594 16.314 1.000 24.294 840 ILE B C 1
ATOM 1510 O O . ILE B 1 77 ? 24.351 37.840 15.920 1.000 25.394 840 ILE B O 1
ATOM 1515 N N . VAL B 1 78 ? 25.954 36.351 16.495 1.000 22.235 841 VAL B N 1
ATOM 1516 C CA . VAL B 1 78 ? 25.140 35.153 16.349 1.000 21.673 841 VAL B CA 1
ATOM 1517 C C . VAL B 1 78 ? 25.521 34.182 17.463 1.000 22.495 841 VAL B C 1
ATOM 1518 O O . VAL B 1 78 ? 26.668 34.180 17.920 1.000 22.059 841 VAL B O 1
ATOM 1522 N N . THR B 1 79 ? 24.539 33.364 17.870 1.000 23.449 842 THR B N 1
ATOM 1523 C CA . THR B 1 79 ? 24.752 32.215 18.735 1.000 24.077 842 THR B CA 1
ATOM 1524 C C . THR B 1 79 ? 24.095 31.004 18.076 1.000 22.233 842 THR B C 1
ATOM 1525 O O . THR B 1 79 ? 23.019 31.124 17.497 1.000 25.375 842 THR B O 1
ATOM 1529 N N . LYS B 1 80 ? 24.760 29.853 18.172 1.000 22.341 843 LYS B N 1
ATOM 1530 C CA . LYS B 1 80 ? 24.234 28.595 17.660 1.000 21.416 843 LYS B CA 1
ATOM 1531 C C . LYS B 1 80 ? 24.427 27.517 18.723 1.000 21.921 843 LYS B C 1
ATOM 1532 O O . LYS B 1 80 ? 25.535 27.359 19.252 1.000 25.341 843 LYS B O 1
ATOM 1538 N N . THR B 1 81 ? 23.347 26.778 19.012 1.000 23.301 844 THR B N 1
ATOM 1539 C CA . THR B 1 81 ? 23.393 25.641 19.921 1.000 26.425 844 THR B CA 1
ATOM 1540 C C . THR B 1 81 ? 22.969 24.376 19.174 1.000 25.681 844 THR B C 1
ATOM 1541 O O . THR B 1 81 ? 22.030 24.395 18.380 1.000 26.408 844 THR B O 1
ATOM 1545 N N . GLU B 1 82 ? 23.727 23.296 19.411 1.000 26.143 845 GLU B N 1
ATOM 1546 C CA . GLU B 1 82 ? 23.429 21.976 18.871 1.000 25.769 845 GLU B CA 1
ATOM 1547 C C . GLU B 1 82 ? 24.017 20.925 19.807 1.000 26.201 845 GLU B C 1
ATOM 1548 O O . GLU B 1 82 ? 24.859 21.230 20.650 1.000 28.320 845 GLU B O 1
ATOM 1554 N N . GLN B 1 83 ? 23.566 19.678 19.647 1.000 29.818 846 GLN B N 1
ATOM 1555 C CA . GLN B 1 83 ? 24.005 18.596 20.509 1.000 31.598 846 GLN B CA 1
ATOM 1556 C C . GLN B 1 83 ? 25.002 17.730 19.739 1.000 32.911 846 GLN B C 1
ATOM 1557 O O . GLN B 1 83 ? 24.869 17.502 18.534 1.000 30.501 846 GLN B O 1
ATOM 1563 N N . PHE B 1 84 ?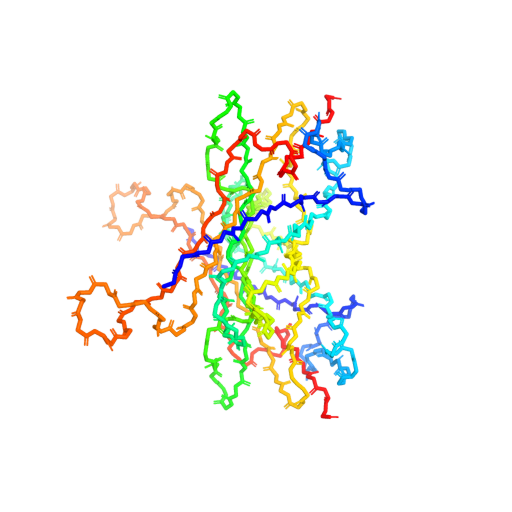 26.033 17.282 20.455 1.000 31.579 847 PHE B N 1
ATOM 1564 C CA . PHE B 1 84 ? 27.012 16.364 19.902 1.000 30.573 847 PHE B CA 1
ATOM 1565 C C . PHE B 1 84 ? 27.237 15.229 20.895 1.000 31.870 847 PHE B C 1
ATOM 1566 O O . PHE B 1 84 ? 26.937 15.364 22.080 1.000 33.200 847 PHE B O 1
ATOM 1574 N N . THR B 1 85 ? 27.789 14.122 20.392 1.000 34.850 848 THR B N 1
ATOM 1575 C CA . THR B 1 85 ? 28.190 13.012 21.238 1.000 33.524 848 THR B CA 1
ATOM 1576 C C . THR B 1 85 ? 29.705 12.854 21.161 1.000 28.733 848 THR B C 1
ATOM 1577 O O . THR B 1 85 ? 30.261 12.844 20.065 1.000 30.053 848 THR B O 1
ATOM 1581 N N . ALA B 1 86 ? 30.355 12.704 22.325 1.000 30.053 849 ALA B N 1
ATOM 1582 C CA . ALA B 1 86 ? 31.792 12.471 22.389 1.000 30.884 849 ALA B CA 1
ATOM 1583 C C . ALA B 1 86 ? 32.122 11.070 21.867 1.000 32.501 849 ALA B C 1
ATOM 1584 O O . ALA B 1 86 ? 31.343 10.131 22.032 1.000 33.105 849 ALA B O 1
ATOM 1586 N N . SER B 1 87 ? 33.288 10.956 21.220 1.000 33.262 850 SER B N 1
ATOM 1587 C CA . SER B 1 87 ? 33.791 9.700 20.672 1.000 34.849 850 SER B CA 1
ATOM 1588 C C . SER B 1 87 ? 34.063 8.678 21.774 1.000 39.366 850 SER B C 1
ATOM 1589 O O . SER B 1 87 ? 34.000 8.987 22.962 1.000 38.288 850 SER B O 1
ATOM 1592 N N . ASP B 1 88 ? 34.428 7.466 21.344 1.000 45.402 851 ASP B N 1
ATOM 1593 C CA . ASP B 1 88 ? 34.720 6.355 22.239 1.000 46.216 851 ASP B CA 1
ATOM 1594 C C . ASP B 1 88 ? 35.975 6.612 23.069 1.000 46.349 851 ASP B C 1
ATOM 1595 O O . ASP B 1 88 ? 36.146 5.981 24.111 1.000 43.570 851 ASP B O 1
ATOM 1600 N N . SER B 1 89 ? 36.855 7.503 22.587 1.000 42.688 852 SER B N 1
ATOM 1601 C CA . SER B 1 89 ? 38.099 7.826 23.267 1.000 40.105 852 SER B CA 1
ATOM 1602 C C . SER B 1 89 ? 37.935 9.054 24.163 1.000 40.275 852 SER B C 1
ATOM 1603 O O . SER B 1 89 ? 38.802 9.338 24.989 1.000 39.452 852 SER B O 1
ATOM 1606 N N . GLY B 1 90 ? 36.830 9.789 23.988 1.000 34.880 853 GLY B N 1
ATOM 1607 C CA . GLY B 1 90 ? 36.635 11.060 24.667 1.000 34.339 853 GLY B CA 1
ATOM 1608 C C . GLY B 1 90 ? 37.357 12.221 23.982 1.000 34.624 853 GLY B C 1
ATOM 1609 O O . GLY B 1 90 ? 37.382 13.327 24.515 1.000 37.188 853 GLY B O 1
ATOM 1610 N N . ALA B 1 91 ? 37.947 11.961 22.807 1.000 36.067 854 ALA B N 1
ATOM 1611 C CA . ALA B 1 91 ? 38.657 12.969 22.032 1.000 33.910 854 ALA B CA 1
ATOM 1612 C C . ALA B 1 91 ? 38.216 12.851 20.575 1.000 33.926 854 ALA B C 1
ATOM 1613 O O . ALA B 1 91 ? 37.904 11.759 20.103 1.000 36.802 854 ALA B O 1
ATOM 1615 N N . GLY B 1 92 ? 38.130 13.994 19.882 1.000 32.736 855 GLY B N 1
ATOM 1616 C CA . GLY B 1 92 ? 37.722 14.003 18.486 1.000 32.308 855 GLY B CA 1
ATOM 1617 C C . GLY B 1 92 ? 37.381 15.410 18.013 1.000 30.211 855 GLY B C 1
ATOM 1618 O O . GLY B 1 92 ? 37.848 16.386 18.598 1.000 31.685 855 GLY B O 1
ATOM 1619 N N . GLU B 1 93 ? 36.580 15.496 16.943 1.000 29.252 856 GLU B N 1
ATOM 1620 C CA . GLU B 1 93 ? 36.155 16.776 16.396 1.000 27.244 856 GLU B CA 1
ATOM 1621 C C . GLU B 1 93 ? 34.640 16.827 16.224 1.000 29.054 856 GLU B C 1
ATOM 1622 O O . GLU B 1 93 ? 34.017 15.851 15.853 1.000 29.631 856 GLU B O 1
ATOM 1628 N N . TRP B 1 94 ? 34.078 18.016 16.448 1.000 27.778 857 TRP B N 1
ATOM 1629 C CA . TRP B 1 94 ? 32.695 18.330 16.144 1.000 26.385 857 TRP B CA 1
ATOM 1630 C C . TRP B 1 94 ? 32.682 19.557 15.244 1.000 25.315 857 TRP B C 1
ATOM 1631 O O . TRP B 1 94 ? 33.530 20.424 15.407 1.000 27.472 857 TRP B O 1
ATOM 1642 N N . THR B 1 95 ? 31.738 19.639 14.303 1.000 26.967 858 THR B N 1
ATOM 1643 C CA . THR B 1 95 ? 31.598 20.855 13.517 1.000 26.130 858 THR B CA 1
ATOM 1644 C C . THR B 1 95 ? 30.280 21.554 13.836 1.000 25.731 858 THR B C 1
ATOM 1645 O O . THR B 1 95 ? 29.204 20.988 13.653 1.000 28.477 858 THR B O 1
ATOM 1649 N N . VAL B 1 96 ? 30.401 22.806 14.301 1.000 26.623 859 VAL B N 1
ATOM 1650 C CA . VAL B 1 96 ? 29.277 23.712 14.477 1.000 24.725 859 VAL B CA 1
ATOM 1651 C C . VAL B 1 96 ? 29.069 24.484 13.175 1.000 25.606 859 VAL B C 1
ATOM 1652 O O . VAL B 1 96 ? 30.014 25.060 12.639 1.000 26.366 859 VAL B O 1
ATOM 1656 N N . GLU B 1 97 ? 27.824 24.476 12.674 1.000 25.553 860 GLU B N 1
ATOM 1657 C CA . GLU B 1 97 ? 27.438 25.256 11.507 1.000 25.018 860 GLU B CA 1
ATOM 1658 C C . GLU B 1 97 ? 26.594 26.431 11.980 1.000 25.504 860 GLU B C 1
ATOM 1659 O O . GLU B 1 97 ? 25.478 26.233 12.459 1.000 26.303 860 GLU B O 1
ATOM 1665 N N . PHE B 1 98 ? 27.099 27.656 11.811 1.000 22.506 861 PHE B N 1
ATOM 1666 C CA . PHE B 1 98 ? 26.347 28.819 12.241 1.000 22.709 861 PHE B CA 1
ATOM 1667 C C . PHE B 1 98 ? 25.311 29.203 11.182 1.000 22.565 861 PHE B C 1
ATOM 1668 O O . PHE B 1 98 ? 24.422 30.004 11.461 1.000 27.348 861 PHE B O 1
ATOM 1676 N N . GLY B 1 99 ? 25.457 28.666 9.962 1.000 24.583 862 GLY B N 1
ATOM 1677 C CA . GLY B 1 99 ? 24.720 29.163 8.812 1.000 25.831 862 GLY B CA 1
ATOM 1678 C C . GLY B 1 99 ? 25.181 30.565 8.433 1.000 26.543 862 GLY B C 1
ATOM 1679 O O . GLY B 1 99 ? 26.295 30.961 8.768 1.000 24.771 862 GLY B O 1
ATOM 1680 N N . ARG B 1 100 ? 24.298 31.319 7.770 1.000 25.590 863 ARG B N 1
ATOM 1681 C CA . ARG B 1 100 ? 24.622 32.637 7.248 1.000 26.677 863 ARG B CA 1
ATOM 1682 C C . ARG B 1 100 ? 24.764 33.634 8.395 1.000 30.455 863 ARG B C 1
ATOM 1683 O O . ARG B 1 100 ? 23.886 33.756 9.250 1.000 34.918 863 ARG B O 1
ATOM 1691 N N . VAL B 1 101 ? 25.875 34.381 8.375 1.000 22.353 864 VAL B N 1
ATOM 1692 C CA . VAL B 1 101 ? 26.107 35.439 9.342 1.000 21.746 864 VAL B CA 1
ATOM 1693 C C . VAL B 1 101 ? 26.097 36.775 8.601 1.000 21.075 864 VAL B C 1
ATOM 1694 O O . VAL B 1 101 ? 26.911 37.025 7.708 1.000 21.020 864 VAL B O 1
ATOM 1698 N N . ALA B 1 102 ? 25.111 37.606 8.957 1.000 21.423 865 ALA B N 1
ATOM 1699 C CA . ALA B 1 102 ? 24.967 38.930 8.377 1.000 20.656 865 ALA B CA 1
ATOM 1700 C C . ALA B 1 102 ? 25.543 39.985 9.311 1.000 22.376 865 ALA B C 1
ATOM 1701 O O . ALA B 1 102 ? 25.636 39.790 10.522 1.000 24.818 865 ALA B O 1
ATOM 1703 N N . GLY B 1 103 ? 25.889 41.126 8.724 1.000 24.210 866 GLY B N 1
ATOM 1704 C CA . GLY B 1 103 ? 26.154 42.327 9.491 1.000 27.562 866 GLY B CA 1
ATOM 1705 C C . GLY B 1 103 ? 27.588 42.460 9.996 1.000 27.614 866 GLY B C 1
ATOM 1706 O O . GLY B 1 103 ? 27.863 43.395 10.748 1.000 30.159 866 GLY B O 1
ATOM 1707 N N . LEU B 1 104 ? 28.493 41.554 9.583 1.000 24.717 867 LEU B N 1
ATOM 1708 C CA . LEU B 1 104 ? 29.911 41.748 9.855 1.000 22.096 867 LEU B CA 1
ATOM 1709 C C . LEU B 1 104 ? 30.378 42.999 9.111 1.000 23.456 867 LEU B C 1
ATOM 1710 O O . LEU B 1 104 ? 30.012 43.219 7.951 1.000 24.534 867 LEU B O 1
ATOM 1715 N N . GLU B 1 105 ? 31.180 43.816 9.804 1.000 24.271 868 GLU B N 1
ATOM 1716 C CA . GLU B 1 105 ? 31.499 45.156 9.347 1.000 24.799 868 GLU B CA 1
ATOM 1717 C C . GLU B 1 105 ? 32.903 45.195 8.755 1.000 24.738 868 GLU B C 1
ATOM 1718 O O . GLU B 1 105 ? 33.834 44.616 9.316 1.000 24.383 868 GLU B O 1
ATOM 1724 N N . PRO B 1 106 ? 33.092 45.904 7.619 1.000 25.965 869 PRO B N 1
ATOM 1725 C CA . PRO B 1 106 ? 34.423 46.132 7.056 1.000 25.004 869 PRO B CA 1
ATOM 1726 C C . PRO B 1 106 ? 35.414 46.648 8.095 1.000 25.323 869 PRO B C 1
ATOM 1727 O O . PRO B 1 106 ? 35.111 47.559 8.874 1.000 27.179 869 PRO B O 1
ATOM 1731 N N . GLY B 1 107 ? 36.608 46.053 8.077 1.000 27.520 870 GLY B N 1
ATOM 1732 C CA . GLY B 1 107 ? 37.713 46.474 8.918 1.000 26.241 870 GLY B CA 1
ATOM 1733 C C . GLY B 1 107 ? 37.632 45.958 10.352 1.000 27.864 870 GLY B C 1
ATOM 1734 O O . GLY B 1 107 ? 38.494 46.300 11.161 1.000 32.769 870 GLY B O 1
ATOM 1735 N N . LYS B 1 108 ? 36.619 45.137 10.668 1.000 24.371 871 LYS B N 1
ATOM 1736 C CA . LYS B 1 108 ? 36.467 44.614 12.017 1.000 24.303 871 LYS B CA 1
ATOM 1737 C C . LYS B 1 108 ? 36.834 43.135 12.045 1.000 22.367 871 LYS B C 1
ATOM 1738 O O . LYS B 1 108 ? 36.960 42.498 10.998 1.000 24.621 871 LYS B O 1
ATOM 1744 N N . GLN B 1 109 ? 37.046 42.634 13.265 1.000 24.300 872 GLN B N 1
ATOM 1745 C CA . GLN B 1 109 ? 37.389 41.237 13.490 1.000 24.147 872 GLN B CA 1
ATOM 1746 C C . GLN B 1 109 ? 36.382 40.633 14.463 1.000 23.289 872 GLN B C 1
ATOM 1747 O O . GLN B 1 109 ? 35.839 41.342 15.313 1.000 25.137 872 GLN B O 1
ATOM 1753 N N . TYR B 1 110 ? 36.145 39.322 14.296 1.000 22.048 873 TYR B N 1
ATOM 1754 C CA . TYR B 1 110 ? 35.139 38.580 15.034 1.000 21.744 873 TYR B CA 1
ATOM 1755 C C . TYR B 1 110 ? 35.747 37.259 15.474 1.000 20.438 873 TYR B C 1
ATOM 1756 O O . TYR B 1 110 ? 36.489 36.647 14.719 1.000 27.045 873 TYR B O 1
ATOM 1765 N N . VAL B 1 111 ? 35.435 36.849 16.700 1.000 20.592 874 VAL B N 1
ATOM 1766 C CA . VAL B 1 111 ? 36.016 35.657 17.276 1.000 21.024 874 VAL B CA 1
ATOM 1767 C C . VAL B 1 111 ? 34.901 34.705 17.713 1.000 21.349 874 VAL B C 1
ATOM 1768 O O . VAL B 1 111 ? 33.861 35.131 18.207 1.000 24.233 874 VAL B O 1
ATOM 1772 N N . VAL B 1 112 ? 35.157 33.405 17.531 1.000 23.108 875 VAL B N 1
ATOM 1773 C CA . VAL B 1 112 ? 34.230 32.370 17.951 1.000 22.427 875 VAL B CA 1
ATOM 1774 C C . VAL B 1 112 ? 34.619 31.887 19.347 1.000 23.284 875 VAL B C 1
ATOM 1775 O O . VAL B 1 112 ? 35.780 31.531 19.596 1.000 23.569 875 VAL B O 1
ATOM 1779 N N . PHE B 1 113 ? 33.613 31.880 20.237 1.000 25.440 876 PHE B N 1
ATOM 1780 C CA . PHE B 1 113 ? 33.679 31.259 21.548 1.000 25.422 876 PHE B CA 1
ATOM 1781 C C . PHE B 1 113 ? 32.824 29.992 21.532 1.000 23.220 876 PHE B C 1
ATOM 1782 O O . PHE B 1 113 ? 31.768 29.980 20.906 1.000 24.891 876 PHE B O 1
ATOM 1790 N N . GLU B 1 114 ? 33.265 28.944 22.236 1.000 24.149 877 GLU B N 1
ATOM 1791 C CA . GLU B 1 114 ? 32.499 27.704 22.338 1.000 25.203 877 GLU B CA 1
ATOM 1792 C C . GLU B 1 114 ? 32.432 27.238 23.791 1.000 26.879 877 GLU B C 1
ATOM 1793 O O . GLU B 1 114 ? 33.429 27.302 24.515 1.000 28.093 877 GLU B O 1
ATOM 1799 N N . THR B 1 115 ? 31.258 26.708 24.177 1.000 24.905 878 THR B N 1
ATOM 1800 C CA . THR B 1 115 ? 31.091 26.031 25.454 1.000 27.264 878 THR B CA 1
ATOM 1801 C C . THR B 1 115 ? 30.395 24.695 25.230 1.000 25.744 878 THR B C 1
ATOM 1802 O O . THR B 1 115 ? 29.385 24.640 24.531 1.000 29.271 878 THR B O 1
ATOM 1806 N N . ALA B 1 116 ? 30.932 23.643 25.857 1.000 27.540 879 ALA B N 1
ATOM 1807 C CA . ALA B 1 116 ? 30.341 22.314 25.820 1.000 29.156 879 ALA B CA 1
ATOM 1808 C C . ALA B 1 116 ? 29.879 21.942 27.227 1.000 29.227 879 ALA B C 1
ATOM 1809 O O . ALA B 1 116 ? 30.656 22.011 28.177 1.000 32.426 879 ALA B O 1
ATOM 1811 N N . THR B 1 117 ? 28.610 21.535 27.341 1.000 28.125 880 THR B N 1
ATOM 1812 C CA . THR B 1 117 ? 27.999 21.229 28.623 1.000 28.846 880 THR B CA 1
ATOM 1813 C C . THR B 1 117 ? 27.378 19.841 28.531 1.000 28.894 880 THR B C 1
ATOM 1814 O O . THR B 1 117 ? 26.458 19.638 27.736 1.000 31.856 880 THR B O 1
ATOM 1818 N N . SER B 1 118 ? 27.881 18.888 29.326 1.000 32.021 881 SER B N 1
ATOM 1819 C CA . SER B 1 118 ? 27.320 17.547 29.304 1.000 32.953 881 SER B CA 1
ATOM 1820 C C . SER B 1 118 ? 25.836 17.599 29.664 1.000 34.427 881 SER B C 1
ATOM 1821 O O . SER B 1 118 ? 25.414 18.346 30.549 1.000 34.247 881 SER B O 1
ATOM 1824 N N . VAL B 1 119 ? 25.051 16.799 28.943 1.000 32.753 882 VAL B N 1
ATOM 1825 C CA . VAL B 1 119 ? 23.632 16.637 29.217 1.000 39.769 882 VAL B CA 1
ATOM 1826 C C . VAL B 1 119 ? 23.440 15.982 30.587 1.000 39.343 882 VAL B C 1
ATOM 1827 O O . VAL B 1 119 ? 22.549 16.374 31.341 1.000 41.012 882 VAL B O 1
ATOM 1831 N N . LYS B 1 120 ? 24.271 14.978 30.901 1.000 40.093 883 LYS B N 1
ATOM 1832 C CA . LYS B 1 120 ? 24.179 14.251 32.158 1.000 40.159 883 LYS B CA 1
ATOM 1833 C C . LYS B 1 120 ? 25.127 14.847 33.197 1.000 40.224 883 LYS B C 1
ATOM 1834 O O . LYS B 1 120 ? 26.100 15.518 32.856 1.000 39.280 883 LYS B O 1
ATOM 1840 N N . ASP B 1 121 ? 24.842 14.567 34.475 1.000 43.128 884 ASP B N 1
ATOM 1841 C CA . ASP B 1 121 ? 25.775 14.856 35.551 1.000 46.090 884 ASP B CA 1
ATOM 1842 C C . ASP B 1 121 ? 26.958 13.900 35.434 1.000 44.805 884 ASP B C 1
ATOM 1843 O O . ASP B 1 121 ? 26.774 12.689 35.518 1.000 45.476 884 ASP B O 1
ATOM 1848 N N . LEU B 1 122 ? 28.154 14.466 35.225 1.000 38.652 885 LEU B N 1
ATOM 1849 C CA . LEU B 1 122 ? 29.366 13.695 34.994 1.000 37.945 885 LEU B CA 1
ATOM 1850 C C . LEU B 1 122 ? 30.444 13.998 36.036 1.000 38.577 885 LEU B C 1
ATOM 1851 O O . LEU B 1 122 ? 31.424 13.256 36.118 1.000 39.847 885 LEU B O 1
ATOM 1856 N N . VAL B 1 123 ? 30.270 15.052 36.843 1.000 38.188 886 VAL B N 1
ATOM 1857 C CA . VAL B 1 123 ? 31.349 15.547 37.688 1.000 40.937 886 VAL B CA 1
ATOM 1858 C C . VAL B 1 123 ? 30.893 15.558 39.147 1.000 38.800 886 VAL B C 1
ATOM 1859 O O . VAL B 1 123 ? 29.842 16.105 39.476 1.000 44.249 886 VAL B O 1
ATOM 1863 N N . ASP B 1 124 ? 31.710 14.938 40.010 1.000 47.008 887 ASP B N 1
ATOM 1864 C CA . ASP B 1 124 ? 31.517 14.962 41.451 1.000 44.277 887 ASP B CA 1
ATOM 1865 C C . ASP B 1 124 ? 32.206 16.200 42.018 1.000 48.634 887 ASP B C 1
ATOM 1866 O O . ASP B 1 124 ? 33.432 16.264 42.016 1.000 57.310 887 ASP B O 1
ATOM 1871 N N . THR B 1 125 ? 31.416 17.163 42.514 1.000 52.280 888 THR B N 1
ATOM 1872 C CA . THR B 1 125 ? 31.954 18.438 42.969 1.000 52.766 888 THR B CA 1
ATOM 1873 C C . THR B 1 125 ? 32.071 18.490 44.494 1.000 58.986 888 THR B C 1
ATOM 1874 O O . THR B 1 125 ? 32.822 19.316 45.011 1.000 63.314 888 THR B O 1
ATOM 1878 N N . ASP B 1 126 ? 31.344 17.624 45.216 1.000 63.552 889 ASP B N 1
ATOM 1879 C CA . ASP B 1 126 ? 31.285 17.714 46.671 1.000 59.859 889 ASP B CA 1
ATOM 1880 C C . ASP B 1 126 ? 31.978 16.520 47.335 1.000 55.581 889 ASP B C 1
ATOM 1881 O O . ASP B 1 126 ? 32.012 16.443 48.560 1.000 63.755 889 ASP B O 1
ATOM 1886 N N . GLY B 1 127 ? 32.523 15.594 46.534 1.000 59.514 890 GLY B N 1
ATOM 1887 C CA . GLY B 1 127 ? 33.468 14.598 47.024 1.000 55.485 890 GLY B CA 1
ATOM 1888 C C . GLY B 1 127 ? 32.815 13.373 47.662 1.000 54.766 890 GLY B C 1
ATOM 1889 O O . GLY B 1 127 ? 33.402 12.768 48.559 1.000 65.573 890 GLY B O 1
ATOM 1890 N N . ASP B 1 128 ? 31.625 12.987 47.183 1.000 56.645 891 ASP B N 1
ATOM 1891 C CA . ASP B 1 128 ? 30.968 11.775 47.660 1.000 53.938 891 ASP B CA 1
ATOM 1892 C C . ASP B 1 128 ? 31.025 10.679 46.593 1.000 48.384 891 ASP B C 1
ATOM 1893 O O . ASP B 1 128 ? 30.365 9.654 46.735 1.000 51.553 891 ASP B O 1
ATOM 1898 N N . ASP B 1 129 ? 31.819 10.899 45.534 1.000 47.876 892 ASP B N 1
ATOM 1899 C CA . ASP B 1 129 ? 31.994 9.942 44.447 1.000 46.251 892 ASP B CA 1
ATOM 1900 C C . ASP B 1 129 ? 30.665 9.648 43.752 1.000 47.785 892 ASP B C 1
ATOM 1901 O O . ASP B 1 129 ? 30.445 8.536 43.279 1.000 48.813 892 ASP B O 1
ATOM 1906 N N . VAL B 1 130 ? 29.791 10.656 43.678 1.000 46.751 893 VAL B N 1
ATOM 1907 C CA . VAL B 1 130 ? 28.594 10.596 42.854 1.000 45.834 893 VAL B CA 1
ATOM 1908 C C . VAL B 1 130 ? 28.602 11.834 41.958 1.000 45.305 893 VAL B C 1
ATOM 1909 O O . VAL B 1 130 ? 28.757 12.947 42.452 1.000 43.628 893 VAL B O 1
ATOM 1913 N N . PRO B 1 131 ? 28.491 11.698 40.615 1.000 43.221 894 PRO B N 1
ATOM 1914 C CA . PRO B 1 131 ? 28.309 12.867 39.753 1.000 38.866 894 PRO B CA 1
ATOM 1915 C C . PRO B 1 131 ? 27.094 13.689 40.184 1.000 39.961 894 PRO B C 1
ATOM 1916 O O . PRO B 1 131 ? 26.043 13.131 40.489 1.000 42.736 894 PRO B O 1
ATOM 1920 N N . ASP B 1 132 ? 27.265 15.016 40.227 1.000 40.697 895 ASP B N 1
ATOM 1921 C CA . ASP B 1 132 ? 26.227 15.925 40.693 1.000 44.107 895 ASP B CA 1
ATOM 1922 C C . ASP B 1 132 ? 26.152 17.176 39.815 1.000 44.581 895 ASP B C 1
ATOM 1923 O O . ASP B 1 132 ? 25.381 18.086 40.112 1.000 51.533 895 ASP B O 1
ATOM 1928 N N . ALA B 1 133 ? 26.943 17.230 38.737 1.000 45.065 896 ALA B N 1
ATOM 1929 C CA . ALA B 1 133 ? 27.035 18.431 37.921 1.000 44.534 896 ALA B CA 1
ATOM 1930 C C . ALA B 1 133 ? 27.523 18.058 36.525 1.000 43.655 896 ALA B C 1
ATOM 1931 O O . ALA B 1 133 ? 28.263 17.090 36.364 1.000 36.748 896 ALA B O 1
ATOM 1933 N N . ALA B 1 134 ? 27.094 18.839 35.528 1.000 43.891 897 ALA B N 1
ATOM 1934 C CA . ALA B 1 134 ? 27.545 18.664 34.157 1.000 39.613 897 ALA B CA 1
ATOM 1935 C C . ALA B 1 134 ? 29.047 18.920 34.074 1.000 39.058 897 ALA B C 1
ATOM 1936 O O . ALA B 1 134 ? 29.589 19.721 34.836 1.000 37.583 897 ALA B O 1
ATOM 1938 N N . GLN B 1 135 ? 29.716 18.226 33.144 1.000 35.770 898 GLN B N 1
ATOM 1939 C CA . GLN B 1 135 ? 31.041 18.641 32.713 1.000 36.301 898 GLN B CA 1
ATOM 1940 C C . GLN B 1 135 ? 30.875 19.825 31.768 1.000 30.990 898 GLN B C 1
ATOM 1941 O O . GLN B 1 135 ? 30.159 19.722 30.773 1.000 31.625 898 GLN B O 1
ATOM 1947 N N . VAL B 1 136 ? 31.544 20.936 32.100 1.000 32.543 899 VAL B N 1
ATOM 1948 C CA . VAL B 1 136 ? 31.499 22.153 31.304 1.000 31.442 899 VAL B CA 1
ATOM 1949 C C . VAL B 1 136 ? 32.925 22.514 30.913 1.000 33.747 899 VAL B C 1
ATOM 1950 O O . VAL B 1 136 ? 33.763 22.727 31.786 1.000 39.011 899 VAL B O 1
ATOM 1954 N N . GLU B 1 137 ? 33.176 22.572 29.600 1.000 33.742 900 GLU B N 1
ATOM 1955 C CA . GLU B 1 137 ? 34.447 23.037 29.071 1.000 34.882 900 GLU B CA 1
ATOM 1956 C C . GLU B 1 137 ? 34.179 24.171 28.088 1.000 30.462 900 GLU B C 1
ATOM 1957 O O . GLU B 1 137 ? 33.216 24.118 27.325 1.000 28.174 900 GLU B O 1
ATOM 1963 N N . LYS B 1 138 ? 35.066 25.172 28.110 1.000 32.839 901 LYS B N 1
ATOM 1964 C CA . LYS B 1 138 ? 34.899 26.388 27.336 1.000 32.031 901 LYS B CA 1
ATOM 1965 C C . LYS B 1 138 ? 36.184 26.682 26.578 1.000 27.144 901 LYS B C 1
ATOM 1966 O O . LYS B 1 138 ? 37.269 26.353 27.044 1.000 32.337 901 LYS B O 1
ATOM 1972 N N . HIS B 1 139 ? 36.038 27.307 25.409 1.000 27.771 902 HIS B N 1
ATOM 1973 C CA . HIS B 1 139 ? 37.136 28.023 24.784 1.000 26.106 902 HIS B CA 1
ATOM 1974 C C . HIS B 1 139 ? 36.656 29.424 24.432 1.000 26.585 902 HIS B C 1
ATOM 1975 O O . HIS B 1 139 ? 35.879 29.590 23.492 1.000 28.444 902 HIS B O 1
ATOM 1982 N N . GLU B 1 140 ? 37.112 30.407 25.223 1.000 27.284 903 GLU B N 1
ATOM 1983 C CA . GLU B 1 140 ? 36.677 31.786 25.087 1.000 27.813 903 GLU B CA 1
ATOM 1984 C C . GLU B 1 140 ? 37.906 32.681 25.080 1.000 29.272 903 GLU B C 1
ATOM 1985 O O . GLU B 1 140 ? 38.121 33.451 26.013 1.000 34.603 903 GLU B O 1
ATOM 1991 N N . ASP B 1 141 ? 38.704 32.552 24.015 1.000 30.858 904 ASP B N 1
ATOM 1992 C CA . ASP B 1 141 ? 39.949 33.293 23.890 1.000 31.496 904 ASP B CA 1
ATOM 1993 C C . ASP B 1 141 ? 39.792 34.365 22.813 1.000 27.152 904 ASP B C 1
ATOM 1994 O O . ASP B 1 141 ? 39.836 34.062 21.622 1.000 27.215 904 ASP B O 1
ATOM 1999 N N . PRO B 1 142 ? 39.652 35.659 23.180 1.000 28.330 905 PRO B N 1
ATOM 2000 C CA . PRO B 1 142 ? 39.461 36.711 22.180 1.000 29.982 905 PRO B CA 1
ATOM 2001 C C . PRO B 1 142 ? 40.682 36.956 21.289 1.000 29.348 905 PRO B C 1
ATOM 2002 O O . PRO B 1 142 ? 40.555 37.606 20.255 1.000 30.488 905 PRO B O 1
ATOM 2006 N N . ASN B 1 143 ? 41.847 36.404 21.668 1.000 31.736 906 ASN B N 1
ATOM 2007 C CA . ASN B 1 143 ? 43.085 36.620 20.930 1.000 31.590 906 ASN B CA 1
ATOM 2008 C C . ASN B 1 143 ? 43.475 35.398 20.098 1.000 28.680 906 ASN B C 1
ATOM 2009 O O . ASN B 1 143 ? 44.569 35.372 19.539 1.000 31.556 906 ASN B O 1
ATOM 2014 N N . ASP B 1 144 ? 42.582 34.406 19.987 1.000 27.347 907 ASP B N 1
ATOM 2015 C CA . ASP B 1 144 ? 42.905 33.184 19.266 1.000 25.298 907 ASP B CA 1
ATOM 2016 C C . ASP B 1 144 ? 42.671 33.399 17.773 1.000 24.049 907 ASP B C 1
ATOM 2017 O O . ASP B 1 144 ? 41.535 33.428 17.327 1.000 26.027 907 ASP B O 1
ATOM 2022 N N . ALA B 1 145 ? 43.746 33.569 16.996 1.000 26.889 908 ALA B N 1
ATOM 2023 C CA . ALA B 1 145 ? 43.615 33.836 15.569 1.000 28.159 908 ALA B CA 1
ATOM 2024 C C . ALA B 1 145 ? 42.927 32.686 14.822 1.000 26.787 908 ALA B C 1
ATOM 2025 O O . ALA B 1 145 ? 42.289 32.920 13.799 1.000 26.207 908 ALA B O 1
ATOM 2027 N N . SER B 1 146 ? 43.055 31.443 15.309 1.000 25.879 909 SER B N 1
ATOM 2028 C CA . SER B 1 146 ? 42.418 30.310 14.651 1.000 24.228 909 SER B CA 1
ATOM 2029 C C . SER B 1 146 ? 40.890 30.350 14.797 1.000 22.486 909 SER B C 1
ATOM 2030 O O . SER B 1 146 ? 40.206 29.612 14.094 1.000 26.740 909 SER B O 1
ATOM 2033 N N . GLN B 1 147 ? 40.382 31.198 15.704 1.000 22.095 910 GLN B N 1
ATOM 2034 C CA . GLN B 1 147 ? 38.949 31.369 15.912 1.000 21.855 910 GLN B CA 1
ATOM 2035 C C . GLN B 1 147 ? 38.469 32.694 15.329 1.000 22.286 910 GLN B C 1
ATOM 2036 O O . GLN B 1 147 ? 37.320 33.082 15.560 1.000 23.300 910 GLN B O 1
ATOM 2041 N N . THR B 1 148 ? 39.356 33.409 14.610 1.000 21.735 911 THR B N 1
ATOM 2042 C CA . THR B 1 148 ? 39.075 34.791 14.251 1.000 22.566 911 THR B CA 1
ATOM 2043 C C . THR B 1 148 ? 38.729 34.919 12.769 1.000 20.859 911 THR B C 1
ATOM 2044 O O . THR B 1 148 ? 39.375 34.325 11.908 1.000 23.157 911 THR B O 1
ATOM 2048 N N . VAL B 1 149 ? 37.710 35.747 12.501 1.000 21.257 912 VAL B N 1
ATOM 2049 C CA . VAL B 1 149 ? 37.327 36.166 11.163 1.000 20.788 912 VAL B CA 1
ATOM 2050 C C . VAL B 1 149 ? 37.714 37.636 11.009 1.000 22.040 912 VAL B C 1
ATOM 2051 O O . VAL B 1 149 ? 37.393 38.452 11.872 1.000 24.206 912 VAL B O 1
ATOM 2055 N N . VAL B 1 150 ? 38.379 37.953 9.892 1.000 21.116 913 VAL B N 1
ATOM 2056 C CA . VAL B 1 150 ? 38.878 39.288 9.605 1.000 23.987 913 VAL B CA 1
ATOM 2057 C C . VAL B 1 150 ? 38.183 39.799 8.351 1.000 22.583 913 VAL B C 1
ATOM 2058 O O . VAL B 1 150 ? 38.303 39.189 7.291 1.000 25.097 913 VAL B O 1
ATOM 2062 N N . VAL B 1 151 ? 37.460 40.919 8.485 1.000 21.680 914 VAL B N 1
ATOM 2063 C CA . VAL B 1 151 ? 36.783 41.522 7.349 1.000 20.856 914 VAL B CA 1
ATOM 2064 C C . VAL B 1 151 ? 37.676 42.621 6.801 1.000 19.887 914 VAL B C 1
ATOM 2065 O O . VAL B 1 151 ? 38.050 43.530 7.538 1.000 25.354 914 VAL B O 1
ATOM 2069 N N . GLU B 1 152 ? 37.995 42.511 5.510 1.000 20.420 915 GLU B N 1
ATOM 2070 C CA . GLU B 1 152 ? 38.766 43.535 4.824 1.000 24.882 915 GLU B CA 1
ATOM 2071 C C . GLU B 1 152 ? 38.026 44.871 4.867 1.000 26.845 915 GLU B C 1
ATOM 2072 O O . GLU B 1 152 ? 36.796 44.910 4.904 1.000 28.038 915 GLU B O 1
ATOM 2078 N N . GLU B 1 153 ? 38.794 45.959 4.794 1.000 30.516 916 GLU B N 1
ATOM 2079 C CA . GLU B 1 153 ? 38.242 47.310 4.810 1.000 32.230 916 GLU B CA 1
ATOM 2080 C C . GLU B 1 153 ? 37.572 47.613 3.462 1.000 44.019 916 GLU B C 1
ATOM 2081 O O . GLU B 1 153 ? 37.999 47.004 2.458 1.000 45.743 916 GLU B O 1
#

Secondary structure (DSSP, 8-state):
---EEEEEEEETTEEPBTTTBEEE-HHHHHH-EEEEEEEEEESPPTT-EEEEEEEEEEEETTEEEEEEEEEEEEEEE--TTS-EEEEEEEEEE----TT-EEEEEEEEEEEEEEE-SSSSSS--EEEEEEE--TT-GGGEEEE--/---EEEEEEEETTEEPBTTBPEEE-HHHHHH-EEEEEEEEEESPPTT-EEEEEEEEEEEETTEEEEEEEEEEEEEEE--TTS-EEEEEEEEEE--PPTT-EEEEEEEEEEEEEEE-SSSSSS--EEEEEEE--TT-GGGEEEE--

Solvent-accessible surface area: 13511 Å² total; per-residue (Å²): 82,172,14,58,13,53,6,40,0,10,8,66,73,86,83,6,59,140,72,42,8,4,154,5,49,40,81,87,2,70,68,6,10,80,2,13,0,21,0,40,6,71,37,11,46,52,44,26,24,0,41,1,41,0,18,0,39,22,18,44,136,31,161,48,64,59,135,30,44,4,33,0,37,11,105,24,82,3,40,139,93,1,38,29,124,16,56,0,60,0,13,110,0,71,58,6,76,73,51,71,86,1,0,0,21,0,28,0,48,4,92,119,75,33,33,54,93,107,61,86,136,83,69,60,32,28,2,67,9,117,37,87,55,33,106,30,33,21,0,16,0,44,2,66,113,81,173,9,141,5,51,4,37,0,20,14,76,78,86,148,7,63,132,77,28,16,6,155,4,49,38,81,89,1,66,74,18,11,100,2,18,0,36,0,41,6,67,38,11,47,53,46,35,25,0,43,0,43,0,19,0,38,25,17,46,124,25,157,56,66,62,130,32,47,3,35,0,36,16,106,30,79,4,41,138,92,1,39,29,125,14,63,0,56,0,8,84,0,36,56,6,75,76,52,72,83,2,0,0,22,0,26,0,46,4,92,131,81,28,32,49,95,106,64,87,133,86,68,59,31,31,2,67,8,125,35,88,54,33,110,20,25,17,0,12,0,35,2,55,113

Sequence (290 aa):
PKGKLATTVSVGGVKASVGGGVRVTSSAQAGAGVDVADTIAYTGLVAGEAYSVSSGSLFEVADGRTVGDAIVTTKTEQFTASDSGAGEWTVEFGRVAGLEPGKQQQYVVFETATSVKDLVDTDGDDVPDAAQVEKHEDPNDASSQTVVVEEPKGKLATTVSVGGVKASVGGGVRVTSAQAGAGVDVADTIAYTGLVAGEAYSVSGSLFEVVADGRTVGDAIVTKTEQFTASDSGAGEWTVEFGRVAGLEPGKQYVVFETATSVKDLVDTDGDDVPDAAQVEKHEDPNDASQTVVVEE

Foldseek 3Di:
DAKAKDKFKAKPNRTQDQPGAAEDEQVCQAVFIKMKMKIWMADADAFFKWWKKKFKFWDDPFDGDDGGQFIDIDIDTAHRRRTDMDMGTRGTGHDDHAQTKIFMKMKIWTPDQDDDDPPPPDRDGTDIYIDDGSPRRSRMYGYHD/DDKAKDKFKDWPNDTWDQVAAAEDEQVCQAVWIKMKMKIWMADADAFFKKKKKKFKFWDDPFDGDDGGQFIDIDMDTAHRRSTDMDMGTRGTGHDDHAATKIFMKMKIWTPDQDDDDPPPPDRDGTDIYIDDGSSRRSRMYGYHD

CATH classification: 2.60.40.3930

Organism: Chlamydia trachomatis (NCBI:txid813)

Nearest PDB structures (foldseek):
  8dj2-assembly2_B  TM=1.002E+00  e=5.535E-27  Chlamydia trachomatis
  8f90-assembly4_D  TM=9.762E-01  e=3.234E-18  Suipraeoptans intestinalis
  8fha-assembly3_C  TM=9.762E-01  e=6.161E-17  Suipraeoptans intestinalis
  8fha-assembly1_A  TM=9.681E-01  e=7.696E-17  Suipraeoptans intestinalis
  8fha-assembly2_B  TM=9.567E-01  e=2.214E-16  Suipraeoptans intestinalis

InterPro domains:
  IPR041100 T-Q ester bond containing domain [NF033903] (34-117)
  IPR041100 T-Q ester bond containing domain [PF18202] (13-151)

Radius of gyration: 19.97 Å; Cα contacts (8 Å, |Δi|>4): 865; chains: 2; bounding box: 50×50×48 Å

B-factor: mean 35.87, std 12.37, range [18.26, 185.96]